Protein AF-A0A101HSW2-F1 (afdb_monomer_lite)

pLDDT: mean 86.58, std 11.2, range [48.12, 98.38]

InterPro domains:
  IPR003767 Malate/L-lactate dehydrogenase-like [PF02615] (11-136)
  IPR003767 Malate/L-lactate dehydrogenase-like [PTHR11091] (9-123)
  IPR036111 Malate/L-sulfolactate/L-lactate dehydrogenase-like superfamily [SSF89733] (10-134)
  IPR043143 Malate/L-sulfolactate/L-lactate dehydrogenase-like, NADPH binding domain [G3DSA:3.30.1370.60] (71-141)
  IPR043144 Malate/L-sulfolactate/L-lactate dehydrogenase-like, alpha-helical domain [G3DSA:1.10.1530.10] (9-70)

Organism: NCBI:txid1184387

Sequence (296 aa):
MGNIYDDVIWVDFDTLETFMKDVFVGVGVPDEDAGICANVLIASDKRGIDSHGVGRLKPIYVDRIRDGVQNPVTDFEIVRESPTTAVVDGHNGMGHVIAYRSMKLAIEKAKAYGMEIWLKKNSGKLLGWLGYTYSRVSRETKDINNNQSYYPYYDRPHQLQIRLAYHLSPRFNFNAALYYMTGGRTTVPSAFYDYNNLIIPIYNEKNNMRLPDYHRLDIAAEFRLSRQGSRFRQILSLSIYNVYNRNNPFLVSFNKIMDDNGNFVVPANFDQKQTIIPTQLSVAGIIPSINYKFSF

Structure (mmCIF, N/CA/C/O backbone):
data_AF-A0A101HSW2-F1
#
_entry.id   AF-A0A101HSW2-F1
#
loop_
_atom_site.group_PDB
_atom_site.id
_atom_site.type_symbol
_atom_site.label_atom_id
_atom_site.label_alt_id
_atom_site.label_comp_id
_atom_site.label_asym_id
_atom_site.label_entity_id
_atom_site.label_seq_id
_atom_site.pdbx_PDB_ins_code
_atom_site.Cartn_x
_atom_site.Cartn_y
_atom_site.Cartn_z
_atom_site.occupancy
_atom_site.B_iso_or_equiv
_atom_site.auth_seq_id
_atom_site.auth_comp_id
_atom_site.auth_asym_id
_atom_site.auth_atom_id
_atom_site.pdbx_PDB_model_num
ATOM 1 N N . MET A 1 1 ? 41.790 -33.509 -38.647 1.00 48.12 1 MET A N 1
ATOM 2 C CA . MET A 1 1 ? 40.503 -32.914 -38.235 1.00 48.12 1 MET A CA 1
ATOM 3 C C . MET A 1 1 ? 40.485 -31.514 -38.812 1.00 48.12 1 MET A C 1
ATOM 5 O O . MET A 1 1 ? 41.402 -30.769 -38.493 1.00 48.12 1 MET A O 1
ATOM 9 N N . GLY A 1 2 ? 39.572 -31.225 -39.745 1.00 54.97 2 GLY A N 1
ATOM 10 C CA . GLY A 1 2 ? 39.429 -29.884 -40.328 1.00 54.97 2 GLY A CA 1
ATOM 11 C C . GLY A 1 2 ? 39.042 -28.869 -39.255 1.00 54.97 2 GLY A C 1
ATOM 12 O O . GLY A 1 2 ? 38.461 -29.252 -38.235 1.00 54.97 2 GLY A O 1
ATOM 13 N N . ASN A 1 3 ? 39.428 -27.612 -39.442 1.00 56.94 3 ASN A N 1
ATOM 14 C CA . ASN A 1 3 ? 39.147 -26.564 -38.478 1.00 56.94 3 ASN A CA 1
ATOM 15 C C . ASN A 1 3 ? 37.638 -26.284 -38.530 1.00 56.94 3 ASN A C 1
ATOM 17 O O . ASN A 1 3 ? 37.089 -26.005 -39.589 1.00 56.94 3 ASN A O 1
ATOM 21 N N . ILE A 1 4 ? 36.941 -26.382 -37.397 1.00 62.12 4 ILE A N 1
ATOM 22 C CA . ILE A 1 4 ? 35.475 -26.200 -37.321 1.00 62.12 4 ILE A CA 1
ATOM 23 C C . ILE A 1 4 ? 35.007 -24.794 -37.747 1.00 62.12 4 ILE A C 1
ATOM 25 O O . ILE A 1 4 ? 33.810 -24.553 -37.852 1.00 62.12 4 ILE A O 1
ATOM 29 N N . TYR A 1 5 ? 35.948 -23.882 -37.993 1.00 62.00 5 TYR A N 1
ATOM 30 C CA . TYR A 1 5 ? 35.716 -22.516 -38.451 1.00 62.00 5 TYR A CA 1
ATOM 31 C C . TYR A 1 5 ? 35.889 -22.323 -39.965 1.00 62.00 5 TYR A C 1
ATOM 33 O O . TYR A 1 5 ? 35.684 -21.210 -40.438 1.00 62.00 5 TYR A O 1
ATOM 41 N N . ASP A 1 6 ? 36.242 -23.368 -40.724 1.00 68.50 6 ASP A N 1
ATOM 42 C CA . ASP A 1 6 ? 36.462 -23.257 -42.176 1.00 68.50 6 ASP A CA 1
ATOM 43 C C . ASP A 1 6 ? 35.158 -22.947 -42.956 1.00 68.50 6 ASP A C 1
ATOM 45 O O . ASP A 1 6 ? 35.230 -22.464 -44.082 1.00 68.50 6 ASP A O 1
ATOM 49 N N . ASP A 1 7 ? 33.984 -23.144 -42.335 1.00 81.75 7 ASP A N 1
ATOM 50 C CA . ASP A 1 7 ? 32.635 -22.947 -42.910 1.00 81.75 7 ASP A CA 1
ATOM 51 C C . ASP A 1 7 ? 31.755 -21.958 -42.097 1.00 81.75 7 ASP A C 1
ATOM 53 O O . ASP A 1 7 ? 30.524 -22.028 -42.110 1.00 81.75 7 ASP A O 1
ATOM 57 N N . VAL A 1 8 ? 32.364 -21.030 -41.346 1.00 83.81 8 VAL A N 1
ATOM 58 C CA . VAL A 1 8 ? 31.630 -20.074 -40.489 1.00 83.81 8 VAL A CA 1
ATOM 59 C C . VAL A 1 8 ? 31.603 -18.675 -41.106 1.00 83.81 8 VAL A C 1
ATOM 61 O O . VAL A 1 8 ? 32.630 -18.132 -41.508 1.00 83.81 8 VAL A O 1
ATOM 64 N N . ILE A 1 9 ? 30.418 -18.059 -41.127 1.00 88.38 9 ILE A N 1
ATOM 65 C CA . ILE A 1 9 ? 30.230 -16.659 -41.522 1.00 88.38 9 ILE A CA 1
ATOM 66 C C . ILE A 1 9 ? 30.074 -15.810 -40.263 1.00 88.38 9 ILE A C 1
ATOM 68 O O . ILE A 1 9 ? 29.192 -16.055 -39.441 1.00 88.38 9 ILE A O 1
ATOM 72 N N . TRP A 1 10 ? 30.911 -14.783 -40.141 1.00 89.75 10 TRP A N 1
ATOM 73 C CA . TRP A 1 10 ? 30.799 -13.789 -39.081 1.00 89.75 10 TRP A CA 1
ATOM 74 C C . TRP A 1 10 ? 29.818 -12.697 -39.491 1.00 89.75 10 TRP A C 1
ATOM 76 O O . TRP A 1 10 ? 29.969 -12.079 -40.545 1.00 89.75 10 TRP A O 1
ATOM 86 N N . VAL A 1 11 ? 28.826 -12.455 -38.640 1.00 93.50 11 VAL A N 1
ATOM 87 C CA . VAL A 1 11 ? 27.835 -11.387 -38.795 1.00 93.50 11 VAL A CA 1
ATOM 88 C C . VAL A 1 11 ? 27.892 -10.529 -37.541 1.00 93.50 11 VAL A C 1
ATOM 90 O O . VAL A 1 11 ? 28.019 -11.060 -36.436 1.00 93.50 11 VAL A O 1
ATOM 93 N N . ASP A 1 12 ? 27.837 -9.208 -37.694 1.00 95.69 12 ASP A N 1
ATOM 94 C CA . ASP A 1 12 ? 27.797 -8.321 -36.540 1.00 95.69 12 ASP A CA 1
ATOM 95 C C . ASP A 1 12 ? 26.456 -8.443 -35.802 1.00 95.69 12 ASP A C 1
ATOM 97 O O . ASP A 1 12 ? 25.403 -8.715 -36.388 1.00 95.69 12 ASP A O 1
ATOM 101 N N . PHE A 1 13 ? 26.498 -8.259 -34.484 1.00 94.88 13 PHE A N 1
ATOM 102 C CA . PHE A 1 13 ? 25.324 -8.483 -33.653 1.00 94.88 13 PHE A CA 1
ATOM 103 C C . PHE A 1 13 ? 24.184 -7.497 -33.927 1.00 94.88 13 PHE A C 1
ATOM 105 O O . PHE A 1 13 ? 23.030 -7.876 -33.749 1.00 94.88 13 PHE A O 1
ATOM 112 N N . ASP A 1 14 ? 24.482 -6.267 -34.347 1.00 95.12 14 ASP A N 1
ATOM 113 C CA . ASP A 1 14 ? 23.464 -5.235 -34.559 1.00 95.12 14 ASP A CA 1
ATOM 114 C C . ASP A 1 14 ? 22.698 -5.489 -35.867 1.00 95.12 14 ASP A C 1
ATOM 116 O O . ASP A 1 14 ? 21.465 -5.413 -35.896 1.00 95.12 14 ASP A O 1
ATOM 120 N N . THR A 1 15 ? 23.398 -5.897 -36.929 1.00 96.62 15 THR A N 1
ATOM 121 C CA . THR A 1 15 ? 22.786 -6.396 -38.168 1.00 96.62 15 THR A CA 1
ATOM 122 C C . THR A 1 15 ? 21.951 -7.636 -37.895 1.00 96.62 15 THR A C 1
ATOM 124 O O . THR A 1 15 ? 20.830 -7.734 -38.389 1.00 96.62 15 THR A O 1
ATOM 127 N N . LEU A 1 16 ? 22.455 -8.576 -37.089 1.00 95.62 16 LEU A N 1
ATOM 128 C CA . LEU A 1 16 ? 21.722 -9.799 -36.769 1.00 95.62 16 LEU A CA 1
ATOM 129 C C . LEU A 1 16 ? 20.466 -9.514 -35.927 1.00 95.62 16 LEU A C 1
ATOM 131 O O . LEU A 1 16 ? 19.411 -10.082 -36.199 1.00 95.62 16 LEU A O 1
ATOM 135 N N . GLU A 1 17 ? 20.542 -8.606 -34.950 1.00 97.12 17 GLU A N 1
ATOM 136 C CA . GLU A 1 17 ? 19.395 -8.143 -34.154 1.00 97.12 17 GLU A CA 1
ATOM 137 C C . GLU A 1 17 ? 18.344 -7.454 -35.037 1.00 97.12 17 GLU A C 1
ATOM 139 O O . GLU A 1 17 ? 17.159 -7.783 -34.951 1.00 97.12 17 GLU A O 1
ATOM 144 N N . THR A 1 18 ? 18.777 -6.571 -35.944 1.00 97.62 18 THR A N 1
ATOM 145 C CA . THR A 1 18 ? 17.894 -5.880 -36.900 1.00 97.62 18 THR A CA 1
ATOM 146 C C . THR A 1 18 ? 17.222 -6.872 -37.847 1.00 97.62 18 THR A C 1
ATOM 148 O O . THR A 1 18 ? 16.002 -6.863 -37.983 1.00 97.62 18 THR A O 1
ATOM 151 N N . PHE A 1 19 ? 17.991 -7.802 -38.418 1.00 97.69 19 PHE A N 1
ATOM 152 C CA . PHE A 1 19 ? 17.466 -8.867 -39.268 1.00 97.69 19 PHE A CA 1
ATOM 153 C C . PHE A 1 19 ? 16.416 -9.710 -38.538 1.00 97.69 19 PHE A C 1
ATOM 155 O O . PHE A 1 19 ? 15.344 -9.974 -39.081 1.00 97.69 19 PHE A O 1
ATOM 162 N N . MET A 1 20 ? 16.687 -10.119 -37.293 1.00 97.69 20 MET A N 1
ATOM 163 C CA . MET A 1 20 ? 15.717 -10.886 -36.512 1.00 97.69 20 MET A CA 1
ATOM 164 C C . MET A 1 20 ? 14.435 -10.092 -36.253 1.00 97.69 20 MET A C 1
ATOM 166 O O . MET A 1 20 ? 13.345 -10.653 -36.387 1.00 97.69 20 MET A O 1
ATOM 170 N N . LYS A 1 21 ? 14.548 -8.799 -35.923 1.00 98.25 21 LYS A N 1
ATOM 171 C CA . LYS A 1 21 ? 13.389 -7.916 -35.744 1.00 98.25 21 LYS A CA 1
ATOM 172 C C . LYS A 1 21 ? 12.562 -7.830 -37.030 1.00 98.25 21 LYS A C 1
ATOM 174 O O . LYS A 1 21 ? 11.355 -8.062 -36.980 1.00 98.25 21 LYS A O 1
ATOM 179 N N . ASP A 1 22 ? 13.201 -7.573 -38.168 1.00 98.31 22 ASP A N 1
ATOM 180 C CA . ASP A 1 22 ? 12.533 -7.451 -39.469 1.00 98.31 22 ASP A CA 1
ATOM 181 C C . ASP A 1 22 ? 11.821 -8.749 -39.868 1.00 98.31 22 ASP A C 1
ATOM 183 O O . ASP A 1 22 ? 10.697 -8.719 -40.371 1.00 98.31 22 ASP A O 1
ATOM 187 N N . VAL A 1 23 ? 12.429 -9.907 -39.588 1.00 98.06 23 VAL A N 1
ATOM 188 C CA . VAL A 1 23 ? 11.790 -11.211 -39.814 1.00 98.06 23 VAL A CA 1
ATOM 189 C C . VAL A 1 23 ? 10.550 -11.380 -38.937 1.00 98.06 23 VAL A C 1
ATOM 191 O O . VAL A 1 23 ? 9.522 -11.831 -39.442 1.00 98.06 23 VAL A O 1
ATOM 194 N N . PHE A 1 24 ? 10.609 -11.006 -37.654 1.00 98.38 24 PHE A N 1
ATOM 195 C CA . PHE A 1 24 ? 9.446 -11.053 -36.760 1.00 98.38 24 PHE A CA 1
ATOM 196 C C . PHE A 1 24 ? 8.307 -10.148 -37.244 1.00 98.38 24 PHE A C 1
ATOM 198 O O . PHE A 1 24 ? 7.158 -10.592 -37.300 1.00 98.38 24 PHE A O 1
ATOM 205 N N . VAL A 1 25 ? 8.622 -8.921 -37.664 1.00 98.25 25 VAL A N 1
ATOM 206 C CA . VAL A 1 25 ? 7.642 -8.006 -38.270 1.00 98.25 25 VAL A CA 1
ATOM 207 C C . VAL A 1 25 ? 7.055 -8.609 -39.547 1.00 98.25 25 VAL A C 1
ATOM 209 O O . VAL A 1 25 ? 5.839 -8.607 -39.735 1.00 98.25 25 VAL A O 1
ATOM 212 N N . GLY A 1 26 ? 7.894 -9.210 -40.393 1.00 97.69 26 GLY A N 1
ATOM 213 C CA . GLY A 1 26 ? 7.477 -9.868 -41.631 1.00 97.69 26 GLY A CA 1
ATOM 214 C C . GLY A 1 26 ? 6.536 -11.062 -41.433 1.00 97.69 26 GLY A C 1
ATOM 215 O O . GLY A 1 26 ? 5.780 -11.394 -42.345 1.00 97.69 26 GLY A O 1
ATOM 216 N N . VAL A 1 27 ? 6.538 -11.693 -40.253 1.00 96.94 27 VAL A N 1
ATOM 217 C CA . VAL A 1 27 ? 5.587 -12.762 -39.887 1.00 96.94 27 VAL A CA 1
ATOM 218 C C . VAL A 1 27 ? 4.416 -12.265 -39.031 1.00 96.94 27 VAL A C 1
ATOM 220 O O . VAL A 1 27 ? 3.651 -13.072 -38.509 1.00 96.94 27 VAL A O 1
ATOM 223 N N . GLY A 1 28 ? 4.241 -10.945 -38.918 1.00 96.56 28 GLY A N 1
ATOM 224 C CA . GLY A 1 28 ? 3.070 -10.315 -38.308 1.00 96.56 28 GLY A CA 1
ATOM 225 C C . GLY A 1 28 ? 3.202 -9.972 -36.824 1.00 96.56 28 GLY A C 1
ATOM 226 O O . GLY A 1 28 ? 2.199 -9.609 -36.209 1.00 96.56 28 GLY A O 1
ATOM 227 N N . VAL A 1 29 ? 4.394 -10.085 -36.226 1.00 97.94 29 VAL A N 1
ATOM 228 C CA . VAL A 1 29 ? 4.625 -9.628 -34.846 1.00 97.94 29 VAL A CA 1
ATOM 229 C C . VAL A 1 29 ? 4.665 -8.089 -34.831 1.00 97.94 29 VAL A C 1
ATOM 231 O O . VAL A 1 29 ? 5.361 -7.505 -35.664 1.00 97.94 29 VAL A O 1
ATOM 234 N N . PRO A 1 30 ? 3.958 -7.402 -33.912 1.00 98.12 30 PRO A N 1
ATOM 235 C CA . PRO A 1 30 ? 4.030 -5.943 -33.792 1.00 98.12 30 PRO A CA 1
ATOM 236 C C . PRO A 1 30 ? 5.466 -5.435 -33.579 1.00 98.12 30 PRO A C 1
ATOM 238 O O . PRO A 1 30 ? 6.251 -6.095 -32.907 1.00 98.12 30 PRO A O 1
ATOM 241 N N . ASP A 1 31 ? 5.802 -4.245 -34.091 1.00 97.56 31 ASP A N 1
ATOM 242 C CA . ASP A 1 31 ? 7.184 -3.720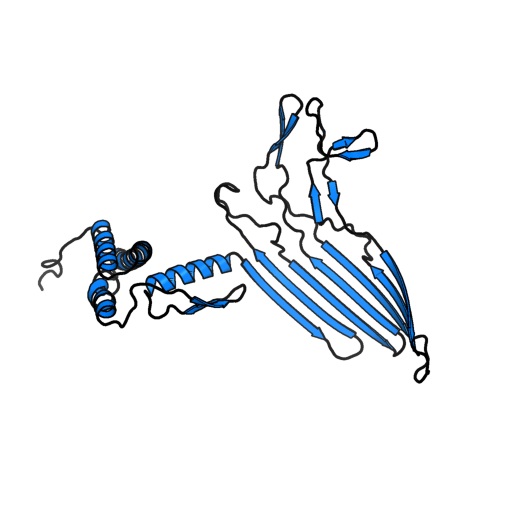 -34.096 1.00 97.56 31 ASP A CA 1
ATOM 243 C C . ASP A 1 31 ? 7.856 -3.700 -32.709 1.00 97.56 31 ASP A C 1
ATOM 245 O O . ASP A 1 31 ? 9.008 -4.117 -32.561 1.00 97.56 31 ASP A O 1
ATOM 249 N N . GLU A 1 32 ? 7.123 -3.269 -31.678 1.00 96.38 32 GLU A N 1
ATOM 250 C CA . GLU A 1 32 ? 7.620 -3.231 -30.297 1.00 96.38 32 GLU A CA 1
ATOM 251 C C . GLU A 1 32 ? 7.918 -4.645 -29.766 1.00 96.38 32 GLU A C 1
ATOM 253 O O . GLU A 1 32 ? 8.994 -4.909 -29.222 1.00 96.38 32 GLU A O 1
ATOM 258 N N . ASP A 1 33 ? 6.995 -5.580 -29.992 1.00 97.62 33 ASP A N 1
ATOM 259 C CA . ASP A 1 33 ? 7.101 -6.977 -29.567 1.00 97.62 33 ASP A CA 1
ATOM 260 C C . ASP A 1 33 ? 8.204 -7.727 -30.334 1.00 97.62 33 ASP A C 1
ATOM 262 O O . ASP A 1 33 ? 8.924 -8.552 -29.760 1.00 97.62 33 ASP A O 1
ATOM 266 N N . ALA A 1 34 ? 8.387 -7.403 -31.616 1.00 97.94 34 ALA A N 1
ATOM 267 C CA . ALA A 1 34 ? 9.474 -7.902 -32.447 1.00 97.94 34 ALA A CA 1
ATOM 268 C C . ALA A 1 34 ? 10.834 -7.445 -31.903 1.00 97.94 34 ALA A C 1
ATOM 270 O O . ALA A 1 34 ? 11.764 -8.251 -31.828 1.00 97.94 34 ALA A O 1
ATOM 271 N N . GLY A 1 35 ? 10.930 -6.189 -31.450 1.00 97.62 35 GLY A N 1
ATOM 272 C CA . GLY A 1 35 ? 12.115 -5.664 -30.772 1.00 97.62 35 GLY A CA 1
ATOM 273 C C . GLY A 1 35 ? 12.459 -6.450 -29.503 1.00 97.62 35 GLY A C 1
ATOM 274 O O . GLY A 1 35 ? 13.609 -6.844 -29.317 1.00 97.62 35 GLY A O 1
ATOM 275 N N . ILE A 1 36 ? 11.461 -6.762 -28.667 1.00 96.69 36 ILE A N 1
ATOM 276 C CA . ILE A 1 36 ? 11.650 -7.591 -27.462 1.00 96.69 36 ILE A CA 1
ATOM 277 C C . ILE A 1 36 ? 12.157 -8.991 -27.839 1.00 96.69 36 ILE A C 1
ATOM 279 O O . ILE A 1 36 ? 13.111 -9.487 -27.238 1.00 96.69 36 ILE A O 1
ATOM 283 N N . CYS A 1 37 ? 11.544 -9.634 -28.836 1.00 96.38 37 CYS A N 1
ATOM 284 C CA . CYS A 1 37 ? 11.932 -10.979 -29.263 1.00 96.38 37 CYS A CA 1
ATOM 285 C C . CYS A 1 37 ? 13.365 -11.021 -29.815 1.00 96.38 37 CYS A C 1
ATOM 287 O O . CYS A 1 37 ? 14.145 -11.888 -29.420 1.00 96.38 37 CYS A O 1
ATOM 289 N N . ALA A 1 38 ? 13.722 -10.077 -30.690 1.00 96.69 38 ALA A N 1
ATOM 290 C CA . ALA A 1 38 ? 15.058 -9.982 -31.271 1.00 96.69 38 ALA A CA 1
ATOM 291 C C . ALA A 1 38 ? 16.128 -9.751 -30.196 1.00 96.69 38 ALA A C 1
ATOM 293 O O . ALA A 1 38 ? 17.150 -10.439 -30.192 1.00 96.69 38 ALA A O 1
ATOM 294 N N . ASN A 1 39 ? 15.852 -8.864 -29.234 1.00 96.00 39 ASN A N 1
ATOM 295 C CA . ASN A 1 39 ? 16.772 -8.563 -28.143 1.00 96.00 39 ASN A CA 1
ATOM 296 C C . ASN A 1 39 ? 17.061 -9.791 -27.258 1.00 96.00 39 ASN A C 1
ATOM 298 O O . ASN A 1 39 ? 18.201 -10.013 -26.849 1.00 96.00 39 ASN A O 1
ATOM 302 N N . VAL A 1 40 ? 16.052 -10.630 -26.993 1.00 92.31 40 VAL A N 1
ATOM 303 C CA . VAL A 1 40 ? 16.241 -11.853 -26.193 1.00 92.31 40 VAL A CA 1
ATOM 304 C C . VAL A 1 40 ? 17.039 -12.917 -26.952 1.00 92.31 40 VAL A C 1
ATOM 306 O O . VAL A 1 40 ? 17.914 -13.559 -26.363 1.00 92.31 40 VAL A O 1
ATOM 309 N N . LEU A 1 41 ? 16.789 -13.097 -28.251 1.00 93.12 41 LEU A N 1
ATOM 310 C CA . LEU A 1 41 ? 17.538 -14.069 -29.052 1.00 93.12 41 LEU A CA 1
ATOM 311 C C . LEU A 1 41 ? 18.998 -13.646 -29.225 1.00 93.12 41 LEU A C 1
ATOM 313 O O . LEU A 1 41 ? 19.893 -14.422 -28.890 1.00 93.12 41 LEU A O 1
ATOM 317 N N . ILE A 1 42 ? 19.255 -12.395 -29.622 1.00 95.12 42 ILE A N 1
ATOM 318 C CA . ILE A 1 42 ? 20.631 -11.914 -29.804 1.00 95.12 42 ILE A CA 1
ATOM 319 C C . ILE A 1 42 ? 21.416 -11.922 -28.491 1.00 95.12 42 ILE A C 1
ATOM 321 O O . ILE A 1 42 ? 22.627 -12.129 -28.480 1.00 95.12 42 ILE A O 1
ATOM 325 N N . ALA A 1 43 ? 20.744 -11.724 -27.354 1.00 90.88 43 ALA A N 1
ATOM 326 C CA . ALA A 1 43 ? 21.364 -11.814 -26.041 1.00 90.88 43 ALA A CA 1
ATOM 327 C C . ALA A 1 43 ? 21.939 -13.214 -25.758 1.00 90.88 43 ALA A C 1
ATOM 329 O O . ALA A 1 43 ? 22.922 -13.313 -25.018 1.00 90.88 43 ALA A O 1
ATOM 330 N N . SER A 1 44 ? 21.358 -14.270 -26.332 1.00 89.06 44 SER A N 1
ATOM 331 C CA . SER A 1 44 ? 21.882 -15.637 -26.238 1.00 89.06 44 SER A CA 1
ATOM 332 C C . SER A 1 44 ? 23.121 -15.818 -27.118 1.00 89.06 44 SER A C 1
ATOM 334 O O . SER A 1 44 ? 24.133 -16.317 -26.628 1.00 89.06 44 SER A O 1
ATOM 336 N N . ASP A 1 45 ? 23.094 -15.316 -28.358 1.00 91.31 45 ASP A N 1
ATOM 337 C CA . ASP A 1 45 ? 24.249 -15.351 -29.272 1.00 91.31 45 ASP A CA 1
ATOM 338 C C . ASP A 1 45 ? 25.436 -14.546 -28.712 1.00 91.31 45 ASP A C 1
ATOM 340 O O . ASP A 1 45 ? 26.561 -15.038 -28.653 1.00 91.31 45 ASP A O 1
ATOM 344 N N . LYS A 1 46 ? 25.181 -13.345 -28.167 1.00 91.06 46 LYS A N 1
ATOM 345 C CA . LYS A 1 46 ? 26.183 -12.500 -27.480 1.00 91.06 46 LYS A CA 1
ATOM 346 C C . LYS A 1 46 ? 26.858 -13.211 -26.295 1.00 91.06 46 LYS A C 1
ATOM 348 O O . LYS A 1 46 ? 27.931 -12.800 -25.863 1.00 91.06 46 LYS A O 1
ATOM 353 N N . ARG A 1 47 ? 26.229 -14.255 -25.743 1.00 88.75 47 ARG A N 1
ATOM 354 C CA . ARG A 1 47 ? 26.741 -15.071 -24.628 1.00 88.75 47 ARG A CA 1
ATOM 355 C C . ARG A 1 47 ? 27.340 -16.409 -25.080 1.00 88.75 47 ARG A C 1
ATOM 357 O O . ARG A 1 47 ? 27.745 -17.185 -24.218 1.00 88.75 47 ARG A O 1
ATOM 364 N N . GLY A 1 48 ? 27.391 -16.684 -26.386 1.00 88.31 48 GLY A N 1
ATOM 365 C CA . GLY A 1 48 ? 27.868 -17.956 -26.939 1.00 88.31 48 GLY A CA 1
ATOM 366 C C . GLY A 1 48 ? 26.915 -19.130 -26.694 1.00 88.31 48 GLY A C 1
ATOM 367 O O . GLY A 1 48 ? 27.359 -20.266 -26.540 1.00 88.31 48 GLY A O 1
ATOM 368 N N . ILE A 1 49 ? 25.607 -18.865 -26.576 1.00 86.31 49 ILE A N 1
ATOM 369 C CA . ILE A 1 49 ? 24.569 -19.892 -26.403 1.00 86.31 49 ILE A CA 1
ATOM 370 C C . ILE A 1 49 ? 23.835 -20.086 -27.734 1.00 86.31 49 ILE A C 1
ATOM 372 O O . ILE A 1 49 ? 22.667 -19.724 -27.897 1.00 86.31 49 ILE A O 1
ATOM 376 N N . ASP A 1 50 ? 24.519 -20.722 -28.681 1.00 83.38 50 ASP A N 1
ATOM 377 C CA . ASP A 1 50 ? 24.055 -20.877 -30.071 1.00 83.38 50 ASP A CA 1
ATOM 378 C C . ASP A 1 50 ? 22.738 -21.663 -30.176 1.00 83.38 50 ASP A C 1
ATOM 380 O O . ASP A 1 50 ? 21.930 -21.494 -31.089 1.00 83.38 50 ASP A O 1
ATOM 384 N N . SER A 1 51 ? 22.474 -22.519 -29.186 1.00 82.62 51 SER A N 1
ATOM 385 C CA . SER A 1 51 ? 21.255 -23.322 -29.110 1.00 82.62 51 SER A CA 1
ATOM 386 C C . SER A 1 51 ? 19.988 -22.519 -28.792 1.00 82.62 51 SER A C 1
ATOM 388 O O . SER A 1 51 ? 18.913 -23.115 -28.835 1.00 82.62 51 SER A O 1
ATOM 390 N N . HIS A 1 52 ? 20.076 -21.227 -28.454 1.00 87.75 52 HIS A N 1
ATOM 391 C CA . HIS A 1 52 ? 18.933 -20.401 -28.023 1.00 87.75 52 HIS A CA 1
ATOM 392 C C . HIS A 1 52 ? 18.874 -19.002 -28.665 1.00 87.75 52 HIS A C 1
ATOM 394 O O . HIS A 1 52 ? 17.953 -18.249 -28.357 1.00 87.75 52 HIS A O 1
ATOM 400 N N . GLY A 1 53 ? 19.805 -18.662 -29.560 1.00 90.31 53 GLY A N 1
ATOM 401 C CA . GLY A 1 53 ? 19.802 -17.395 -30.295 1.00 90.31 53 GLY A CA 1
ATOM 402 C C . GLY A 1 53 ? 19.184 -17.496 -31.690 1.00 90.31 53 GLY A C 1
ATOM 403 O O . GLY A 1 53 ? 18.125 -18.113 -31.868 1.00 90.31 53 GLY A O 1
ATOM 404 N N . VAL A 1 54 ? 19.834 -16.916 -32.701 1.00 94.19 54 VAL A N 1
ATOM 405 C CA . VAL A 1 54 ? 19.301 -16.828 -34.074 1.00 94.19 54 VAL A CA 1
ATOM 406 C C . VAL A 1 54 ? 18.976 -18.190 -34.692 1.00 94.19 54 VAL A C 1
ATOM 408 O O . VAL A 1 54 ? 18.018 -18.311 -35.457 1.00 94.19 54 VAL A O 1
ATOM 411 N N . GLY A 1 55 ? 19.682 -19.255 -34.293 1.00 91.50 55 GLY A N 1
ATOM 412 C CA . GLY A 1 55 ? 19.403 -20.626 -34.736 1.00 91.50 55 GLY A CA 1
ATOM 413 C C . GLY A 1 55 ? 17.977 -21.105 -34.419 1.00 91.50 55 GLY A C 1
ATOM 414 O O . GLY A 1 55 ? 17.488 -22.053 -35.033 1.00 91.50 55 GLY A O 1
ATOM 415 N N . ARG A 1 56 ? 17.270 -20.442 -33.493 1.00 93.12 56 ARG A N 1
ATOM 416 C CA . ARG A 1 56 ? 15.862 -20.716 -33.169 1.00 93.12 56 ARG A CA 1
ATOM 417 C C . ARG A 1 56 ? 14.866 -19.848 -33.926 1.00 93.12 56 ARG A C 1
ATOM 419 O O . ARG A 1 56 ? 13.701 -20.239 -33.985 1.00 93.12 56 ARG A O 1
ATOM 426 N N . LEU A 1 57 ? 15.298 -18.740 -34.535 1.00 95.12 57 LEU A N 1
ATOM 427 C CA . LEU A 1 57 ? 14.424 -17.779 -35.216 1.00 95.12 57 LEU A CA 1
ATOM 428 C C . LEU A 1 57 ? 13.473 -18.482 -36.189 1.00 95.12 57 LEU A C 1
ATOM 430 O O . LEU A 1 57 ? 12.253 -18.404 -36.043 1.00 95.12 57 LEU A O 1
ATOM 434 N N . LYS A 1 58 ? 14.032 -19.216 -37.156 1.00 94.75 58 LYS A N 1
ATOM 435 C CA . LYS A 1 58 ? 13.228 -19.913 -38.159 1.00 94.75 58 LYS A CA 1
ATOM 436 C C . LYS A 1 58 ? 12.474 -21.127 -37.583 1.00 94.75 58 LYS A C 1
ATOM 438 O O . LYS A 1 58 ? 11.245 -21.112 -37.628 1.00 94.75 58 LYS A O 1
ATOM 443 N N . PRO A 1 59 ? 13.153 -22.163 -37.048 1.00 92.62 59 PRO A N 1
ATOM 444 C CA . PRO A 1 59 ? 12.493 -23.434 -36.741 1.00 92.62 59 PRO A CA 1
ATOM 445 C C . PRO A 1 59 ? 11.529 -23.370 -35.552 1.00 92.62 59 PRO A C 1
ATOM 447 O O . PRO A 1 59 ? 10.619 -24.189 -35.468 1.00 92.62 59 PRO A O 1
ATOM 450 N N . ILE A 1 60 ? 11.728 -22.446 -34.604 1.00 92.88 60 ILE A N 1
ATOM 451 C CA . ILE A 1 60 ? 10.873 -22.353 -33.412 1.00 92.88 60 ILE A CA 1
ATOM 452 C C . ILE A 1 60 ? 9.850 -21.237 -33.527 1.00 92.88 60 ILE A C 1
ATOM 454 O O . ILE A 1 60 ? 8.741 -21.431 -33.048 1.00 92.88 60 ILE A O 1
ATOM 458 N N . TYR A 1 61 ? 10.174 -20.102 -34.144 1.00 95.88 61 TYR A N 1
ATOM 459 C CA . TYR A 1 61 ? 9.238 -18.979 -34.166 1.00 95.88 61 TYR A CA 1
ATOM 460 C C . TYR A 1 61 ? 8.550 -18.814 -35.516 1.00 95.88 61 TYR A C 1
ATOM 462 O O . TYR A 1 61 ? 7.330 -18.921 -35.578 1.00 95.88 61 TYR A O 1
ATOM 470 N N . VAL A 1 62 ? 9.303 -18.614 -36.601 1.00 96.50 62 VAL A N 1
ATOM 471 C CA . VAL A 1 62 ? 8.709 -18.386 -37.933 1.00 96.50 62 VAL A CA 1
ATOM 472 C C . VAL A 1 62 ? 7.836 -19.562 -38.364 1.00 96.50 62 VAL A C 1
ATOM 474 O O . VAL A 1 62 ? 6.702 -19.352 -38.789 1.00 96.50 62 VAL A O 1
ATOM 477 N N . ASP A 1 63 ? 8.346 -20.788 -38.243 1.00 96.94 63 ASP A N 1
ATOM 478 C CA . ASP A 1 63 ? 7.617 -21.978 -38.680 1.00 96.94 63 ASP A CA 1
ATOM 479 C C . ASP A 1 63 ? 6.360 -22.196 -37.810 1.00 96.94 63 ASP A C 1
ATOM 481 O O . ASP A 1 63 ? 5.274 -22.367 -38.348 1.00 96.94 63 ASP A O 1
ATOM 485 N N . ARG A 1 64 ? 6.442 -22.032 -36.480 1.00 96.25 64 ARG A N 1
ATOM 486 C CA . ARG A 1 64 ? 5.272 -22.176 -35.586 1.00 96.25 64 ARG A CA 1
ATOM 487 C C . ARG A 1 64 ? 4.201 -21.105 -35.769 1.00 96.25 64 ARG A C 1
ATOM 489 O O . ARG A 1 64 ? 3.024 -21.403 -35.574 1.00 96.25 64 ARG A O 1
ATOM 496 N N . ILE A 1 65 ? 4.593 -19.879 -36.117 1.00 96.38 65 ILE A N 1
ATOM 497 C CA . ILE A 1 65 ? 3.646 -18.811 -36.460 1.00 96.38 65 ILE A CA 1
ATOM 498 C C . ILE A 1 65 ? 2.921 -19.167 -37.760 1.00 96.38 65 ILE A C 1
ATOM 500 O O . ILE A 1 65 ? 1.700 -19.065 -37.835 1.00 96.38 65 ILE A O 1
ATOM 504 N N . ARG A 1 66 ? 3.657 -19.645 -38.771 1.00 94.88 66 ARG A N 1
ATOM 505 C CA . ARG A 1 66 ? 3.075 -20.087 -40.049 1.00 94.88 66 ARG A CA 1
ATOM 506 C C . ARG A 1 66 ? 2.163 -21.302 -39.891 1.00 94.88 66 ARG A C 1
ATOM 508 O O . ARG A 1 66 ? 1.138 -21.368 -40.561 1.00 94.88 66 ARG A O 1
ATOM 515 N N . ASP A 1 67 ? 2.507 -22.207 -38.981 1.00 95.69 67 ASP A N 1
ATOM 516 C CA . ASP A 1 67 ? 1.724 -23.402 -38.660 1.00 95.69 67 ASP A CA 1
ATOM 517 C C . ASP A 1 67 ? 0.523 -23.106 -37.737 1.00 95.69 67 ASP A C 1
ATOM 519 O O . ASP A 1 67 ? -0.247 -24.010 -37.414 1.00 95.69 67 ASP A O 1
ATOM 523 N N . GLY A 1 68 ? 0.349 -21.857 -37.282 1.00 92.38 68 GLY A N 1
ATOM 524 C CA . GLY A 1 68 ? -0.756 -21.444 -36.407 1.00 92.38 68 GLY A CA 1
ATOM 525 C C . GLY A 1 68 ? -0.661 -21.959 -34.966 1.00 92.38 68 GLY A C 1
ATOM 526 O O . GLY A 1 68 ? -1.626 -21.865 -34.212 1.00 92.38 68 GLY A O 1
ATOM 527 N N . VAL A 1 69 ? 0.491 -22.503 -34.565 1.00 93.94 69 VAL A N 1
ATOM 528 C CA . VAL A 1 69 ? 0.746 -22.984 -33.196 1.00 93.94 69 VAL A CA 1
ATOM 529 C C . VAL A 1 69 ? 1.009 -21.818 -32.241 1.00 93.94 69 VAL A C 1
ATOM 531 O O . VAL A 1 69 ? 0.707 -21.908 -31.053 1.00 93.94 69 VAL A O 1
ATOM 534 N N . GLN A 1 70 ? 1.589 -20.731 -32.752 1.00 93.75 70 GLN A N 1
ATOM 535 C CA . GLN A 1 70 ? 1.961 -19.551 -31.979 1.00 93.75 70 GLN A CA 1
ATOM 536 C C . GLN A 1 70 ? 1.367 -18.291 -32.609 1.00 93.75 70 GLN A C 1
ATOM 538 O O . GLN A 1 70 ? 1.503 -18.065 -33.810 1.00 93.75 70 GLN A O 1
ATOM 543 N N . ASN A 1 71 ? 0.738 -17.453 -31.789 1.00 95.50 71 ASN A N 1
ATOM 544 C CA . ASN A 1 71 ? 0.120 -16.213 -32.232 1.00 95.50 71 ASN A CA 1
ATOM 545 C C . ASN A 1 71 ? 1.174 -15.096 -32.324 1.00 95.50 71 ASN A C 1
ATOM 547 O O . ASN A 1 71 ? 1.885 -14.846 -31.346 1.00 95.50 71 ASN A O 1
ATOM 551 N N . PRO A 1 72 ? 1.283 -14.398 -33.470 1.00 94.19 72 PRO A N 1
ATOM 552 C CA . PRO A 1 72 ? 2.271 -13.334 -33.634 1.00 94.19 72 PRO A CA 1
ATOM 553 C C . PRO A 1 72 ? 1.907 -12.074 -32.834 1.00 94.19 72 PRO A C 1
ATOM 555 O O . PRO A 1 72 ? 2.790 -11.363 -32.357 1.00 94.19 72 PRO A O 1
ATOM 558 N N . VAL A 1 73 ? 0.611 -11.816 -32.638 1.00 96.38 73 VAL A N 1
ATOM 559 C CA . VAL A 1 73 ? 0.112 -10.754 -31.759 1.00 96.38 73 VAL A CA 1
ATOM 560 C C . VAL A 1 73 ? -0.117 -11.344 -30.371 1.00 96.38 73 VAL A C 1
ATOM 562 O O . VAL A 1 73 ? -0.900 -12.278 -30.211 1.00 96.38 73 VAL A O 1
ATOM 565 N N . THR A 1 74 ? 0.581 -10.807 -29.369 1.00 93.56 74 THR A N 1
ATOM 566 C CA . THR A 1 74 ? 0.501 -11.300 -27.988 1.00 93.56 74 THR A CA 1
ATOM 567 C C . THR A 1 74 ? -0.640 -10.620 -27.241 1.00 93.56 74 THR A C 1
ATOM 569 O O . THR A 1 74 ? -0.539 -9.434 -26.913 1.00 93.56 74 THR A O 1
ATOM 572 N N . ASP A 1 75 ? -1.684 -11.382 -26.922 1.00 94.44 75 ASP A N 1
ATOM 573 C CA . ASP A 1 75 ? -2.716 -10.963 -25.974 1.00 94.44 75 ASP A CA 1
ATOM 574 C C . ASP A 1 75 ? -2.242 -11.246 -24.541 1.00 94.44 75 ASP A C 1
ATOM 576 O O . ASP A 1 75 ? -1.896 -12.375 -24.198 1.00 94.44 75 ASP A O 1
ATOM 580 N N . PHE A 1 76 ? -2.135 -10.197 -23.727 1.00 95.62 76 PHE A N 1
ATOM 581 C CA . PHE A 1 76 ? -1.584 -10.264 -22.374 1.00 95.62 76 PHE A CA 1
ATOM 582 C C . PHE A 1 76 ? -2.703 -10.002 -21.369 1.00 95.62 76 PHE A C 1
ATOM 584 O O . PHE A 1 76 ? -3.055 -8.848 -21.114 1.00 95.62 76 PHE A O 1
ATOM 591 N N . GLU A 1 77 ? -3.237 -11.068 -20.778 1.00 96.94 77 GLU A N 1
ATOM 592 C CA . GLU A 1 77 ? -4.359 -10.999 -19.846 1.00 96.94 77 GLU A CA 1
ATOM 593 C C . GLU A 1 77 ? -3.910 -11.309 -18.414 1.00 96.94 77 GLU A C 1
ATOM 595 O O . GLU A 1 77 ? -3.274 -12.327 -18.140 1.00 96.94 77 GLU A O 1
ATOM 600 N N . ILE A 1 78 ? -4.292 -10.459 -17.459 1.00 96.06 78 ILE A N 1
ATOM 601 C CA . ILE A 1 78 ? -4.129 -10.748 -16.031 1.00 96.06 78 ILE A CA 1
ATOM 602 C C . ILE A 1 78 ? -5.393 -11.458 -15.536 1.00 96.06 78 ILE A C 1
ATOM 604 O O . ILE A 1 78 ? -6.399 -10.821 -15.234 1.00 96.06 78 ILE A O 1
ATOM 608 N N . VAL A 1 79 ? -5.319 -12.781 -15.401 1.00 96.44 79 VAL A N 1
ATOM 609 C CA . VAL A 1 79 ? -6.437 -13.640 -14.965 1.00 96.44 79 VAL A CA 1
ATOM 610 C C . VAL A 1 79 ? -6.763 -13.435 -13.484 1.00 96.44 79 VAL A C 1
ATOM 612 O O . VAL A 1 79 ? -7.915 -13.515 -13.052 1.00 96.44 79 VAL A O 1
ATOM 615 N N . ARG A 1 80 ? -5.735 -13.201 -12.662 1.00 84.81 80 ARG A N 1
ATOM 616 C CA . ARG A 1 80 ? -5.891 -12.963 -11.224 1.00 84.81 80 ARG A CA 1
ATOM 617 C C . ARG A 1 80 ? -4.759 -12.112 -10.691 1.00 84.81 80 ARG A C 1
ATOM 619 O O . ARG A 1 80 ? -3.596 -12.370 -10.981 1.00 84.81 80 ARG A O 1
ATOM 626 N N . GLU A 1 81 ? -5.092 -11.174 -9.814 1.00 86.44 81 GLU A N 1
ATOM 627 C CA . GLU A 1 81 ? -4.120 -10.255 -9.234 1.00 86.44 81 GLU A CA 1
ATOM 628 C C . GLU A 1 81 ? -4.266 -10.136 -7.711 1.00 86.44 81 GLU A C 1
ATOM 630 O O . GLU A 1 81 ? -5.367 -10.155 -7.160 1.00 86.44 81 GLU A O 1
ATOM 635 N N . SER A 1 82 ? -3.131 -10.016 -7.022 1.00 75.06 82 SER A N 1
ATOM 636 C CA . SER A 1 82 ? -3.025 -9.579 -5.630 1.00 75.06 82 SER A CA 1
ATOM 637 C C . SER A 1 82 ? -1.952 -8.481 -5.511 1.00 75.06 82 SER A C 1
ATOM 639 O O . SER A 1 82 ? -1.251 -8.198 -6.491 1.00 75.06 82 SER A O 1
ATOM 641 N N . PRO A 1 83 ? -1.766 -7.857 -4.330 1.00 70.38 83 PRO A N 1
ATOM 642 C CA . PRO A 1 83 ? -0.722 -6.849 -4.145 1.00 70.38 83 PRO A CA 1
ATOM 643 C C . PRO A 1 83 ? 0.684 -7.338 -4.523 1.00 70.38 83 PRO A C 1
ATOM 645 O O . PRO A 1 83 ? 1.466 -6.567 -5.067 1.00 70.38 83 PRO A O 1
ATOM 648 N N . THR A 1 84 ? 0.991 -8.618 -4.291 1.00 73.19 84 THR A N 1
ATOM 649 C CA . THR A 1 84 ? 2.338 -9.182 -4.484 1.00 73.19 84 THR A CA 1
ATOM 650 C C . THR A 1 84 ? 2.407 -10.305 -5.519 1.00 73.19 84 THR A C 1
ATOM 652 O O . THR A 1 84 ? 3.498 -10.778 -5.823 1.00 73.19 84 THR A O 1
ATOM 655 N N . THR A 1 85 ? 1.278 -10.737 -6.090 1.00 80.12 85 THR A N 1
ATOM 656 C CA . THR A 1 85 ? 1.228 -11.825 -7.084 1.00 80.12 85 THR A CA 1
ATOM 657 C C . THR A 1 85 ? 0.326 -11.475 -8.269 1.00 80.12 85 THR A C 1
ATOM 659 O O . THR A 1 85 ? -0.603 -10.679 -8.139 1.00 80.12 85 THR A O 1
ATOM 662 N N . ALA A 1 86 ? 0.585 -12.078 -9.430 1.00 87.06 86 ALA A N 1
ATOM 663 C CA . ALA A 1 86 ? -0.304 -12.060 -10.591 1.00 87.06 86 ALA A CA 1
ATOM 664 C C . ALA A 1 86 ? -0.247 -13.411 -11.315 1.00 87.06 86 ALA A C 1
ATOM 666 O O . ALA A 1 86 ? 0.798 -14.060 -11.334 1.00 87.06 86 ALA A O 1
ATOM 667 N N . VAL A 1 87 ? -1.372 -13.818 -11.897 1.00 93.25 87 VAL A N 1
ATOM 668 C CA . VAL A 1 87 ? -1.485 -14.933 -12.842 1.00 93.25 87 VAL A CA 1
ATOM 669 C C . VAL A 1 87 ? -1.779 -14.322 -14.205 1.00 93.25 87 VAL A C 1
ATOM 671 O O . VAL A 1 87 ? -2.742 -13.565 -14.327 1.00 93.25 87 VAL A O 1
ATOM 674 N N . VAL A 1 88 ? -0.941 -14.630 -15.192 1.00 94.31 88 VAL A N 1
ATOM 675 C CA . VAL A 1 88 ? -1.025 -14.086 -16.552 1.00 94.31 88 VAL A CA 1
ATOM 676 C C . VAL A 1 88 ? -1.311 -15.221 -17.526 1.00 94.31 88 VAL A C 1
ATOM 678 O O . VAL A 1 88 ? -0.621 -16.241 -17.479 1.00 94.31 88 VAL A O 1
ATOM 681 N N . ASP A 1 89 ? -2.295 -15.024 -18.399 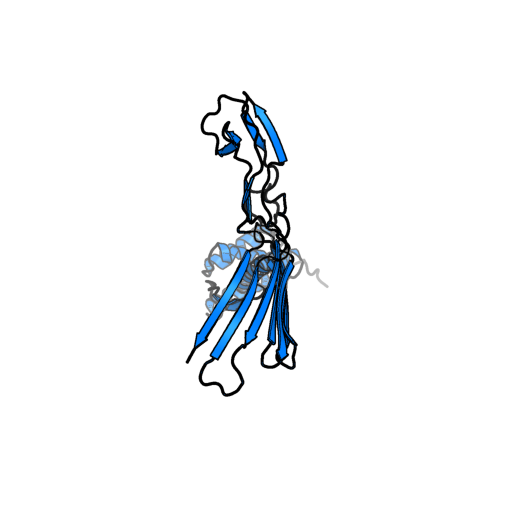1.00 96.12 89 ASP A N 1
ATOM 682 C CA . ASP A 1 89 ? -2.488 -15.826 -19.606 1.00 96.12 89 ASP A CA 1
ATOM 683 C C . ASP A 1 89 ? -1.953 -15.044 -20.810 1.00 96.12 89 ASP A C 1
ATOM 685 O O . ASP A 1 89 ? -2.153 -13.835 -20.935 1.00 96.12 89 ASP A O 1
ATOM 689 N N . GLY A 1 90 ? -1.194 -15.735 -21.653 1.00 91.81 90 GLY A N 1
ATOM 690 C CA . GLY A 1 90 ? -0.573 -15.169 -22.843 1.00 91.81 90 GLY A CA 1
ATOM 691 C C . GLY A 1 90 ? -1.234 -15.603 -24.146 1.00 91.81 90 GLY A C 1
ATOM 692 O O . GLY A 1 90 ? -0.720 -15.246 -25.203 1.00 91.81 90 GLY A O 1
ATOM 693 N N . HIS A 1 91 ? -2.290 -16.428 -24.090 1.00 94.50 91 HIS A N 1
ATOM 694 C CA . HIS A 1 91 ? -3.107 -16.831 -25.244 1.00 94.50 91 HIS A CA 1
ATOM 695 C C . HIS A 1 91 ? -2.288 -17.318 -26.453 1.00 94.50 91 HIS A C 1
ATOM 697 O O . HIS A 1 91 ? -2.515 -16.919 -27.597 1.00 94.50 91 HIS A O 1
ATOM 703 N N . ASN A 1 92 ? -1.291 -18.177 -26.198 1.00 93.50 92 ASN A N 1
ATOM 704 C CA . ASN A 1 92 ? -0.327 -18.693 -27.188 1.00 93.50 92 ASN A CA 1
ATOM 705 C C . ASN A 1 92 ? 0.498 -17.619 -27.927 1.00 93.50 92 ASN A C 1
ATOM 707 O O . ASN A 1 92 ? 1.028 -17.884 -29.005 1.00 93.50 92 ASN A O 1
ATOM 711 N N . GLY A 1 93 ? 0.613 -16.415 -27.370 1.00 92.88 93 GLY A N 1
ATOM 712 C CA . GLY A 1 93 ? 1.431 -15.330 -27.900 1.00 92.88 93 GLY A CA 1
ATOM 713 C C . GLY A 1 93 ? 2.939 -15.562 -27.768 1.00 92.88 93 GLY A C 1
ATOM 714 O O . GLY A 1 93 ? 3.429 -16.640 -27.417 1.00 92.88 93 GLY A O 1
ATOM 715 N N . MET A 1 94 ? 3.715 -14.514 -28.032 1.00 95.56 94 MET A N 1
ATOM 716 C CA . MET A 1 94 ? 5.172 -14.580 -28.011 1.00 95.56 94 MET A CA 1
ATOM 717 C C . MET A 1 94 ? 5.702 -14.728 -26.579 1.00 95.56 94 MET A C 1
ATOM 719 O O . MET A 1 94 ? 5.623 -13.803 -25.771 1.00 95.56 94 MET A O 1
ATOM 723 N N . GLY A 1 95 ? 6.333 -15.868 -26.277 1.00 91.75 95 GLY A N 1
ATOM 724 C CA . GLY A 1 95 ? 6.878 -16.163 -24.943 1.00 91.75 95 GLY A CA 1
ATOM 725 C C . GLY A 1 95 ? 7.829 -15.088 -24.397 1.00 91.75 95 GLY A C 1
ATOM 726 O O . GLY A 1 95 ? 7.761 -14.756 -23.216 1.00 91.75 95 GLY A O 1
ATOM 727 N N . HIS A 1 96 ? 8.659 -14.481 -25.254 1.00 94.81 96 HIS A N 1
ATOM 728 C CA . HIS A 1 96 ? 9.537 -13.367 -24.871 1.00 94.81 96 HIS A CA 1
ATOM 729 C C . HIS A 1 96 ? 8.753 -12.151 -24.365 1.00 94.81 96 HIS A C 1
ATOM 731 O O . HIS A 1 96 ? 9.108 -11.563 -23.347 1.00 94.81 96 HIS A O 1
ATOM 737 N N . VAL A 1 97 ? 7.672 -11.796 -25.062 1.00 95.75 97 VAL A N 1
ATOM 738 C CA . VAL A 1 97 ? 6.823 -10.642 -24.746 1.00 95.75 97 VAL A CA 1
ATOM 739 C C . VAL A 1 97 ? 6.060 -10.891 -23.451 1.00 95.75 97 VAL A C 1
ATOM 741 O O . VAL A 1 97 ? 6.063 -10.040 -22.561 1.00 95.75 97 VAL A O 1
ATOM 744 N N . ILE A 1 98 ? 5.472 -12.084 -23.312 1.00 96.19 98 ILE A N 1
ATOM 745 C CA . ILE A 1 98 ? 4.770 -12.510 -22.096 1.00 96.19 98 ILE A CA 1
ATOM 746 C C . ILE A 1 98 ? 5.726 -12.440 -20.900 1.00 96.19 98 ILE A C 1
ATOM 748 O O . ILE A 1 98 ? 5.388 -11.848 -19.874 1.00 96.19 98 ILE A O 1
ATOM 752 N N . ALA A 1 99 ? 6.941 -12.981 -21.033 1.00 90.88 99 ALA A N 1
ATOM 753 C CA . ALA A 1 99 ? 7.943 -12.964 -19.972 1.00 90.88 99 ALA A CA 1
ATOM 754 C C . ALA A 1 99 ? 8.421 -11.544 -19.634 1.00 90.88 99 ALA A C 1
ATOM 756 O O . ALA A 1 99 ? 8.502 -11.195 -18.456 1.00 90.88 99 ALA A O 1
ATOM 757 N N . TYR A 1 100 ? 8.689 -10.708 -20.640 1.00 94.56 100 TYR A N 1
ATOM 758 C CA . TYR A 1 100 ? 9.112 -9.321 -20.448 1.00 94.56 100 TYR A CA 1
ATOM 759 C C . TYR A 1 100 ? 8.059 -8.511 -19.681 1.00 94.56 100 TYR A C 1
ATOM 761 O O . TYR A 1 100 ? 8.361 -7.904 -18.650 1.00 94.56 100 TYR A O 1
ATOM 769 N N . ARG A 1 101 ? 6.800 -8.550 -20.135 1.00 95.31 101 ARG A N 1
ATOM 770 C CA . ARG A 1 101 ? 5.686 -7.838 -19.491 1.00 95.31 101 ARG A CA 1
ATOM 771 C C . ARG A 1 101 ? 5.395 -8.394 -18.092 1.00 95.31 101 ARG A C 1
ATOM 773 O O . ARG A 1 101 ? 5.195 -7.614 -17.163 1.00 95.31 101 ARG A O 1
ATOM 780 N N . SER A 1 102 ? 5.470 -9.715 -17.903 1.00 93.50 102 SER A N 1
ATOM 781 C CA . SER A 1 102 ? 5.308 -10.356 -16.587 1.00 93.50 102 SER A CA 1
ATOM 782 C C . SER A 1 102 ? 6.409 -9.955 -15.607 1.00 93.50 102 SER A C 1
ATOM 784 O O . SER A 1 102 ? 6.127 -9.666 -14.447 1.00 93.50 102 SER A O 1
ATOM 786 N N . MET A 1 103 ? 7.664 -9.891 -16.060 1.00 89.25 103 MET A N 1
ATOM 787 C CA . MET A 1 103 ? 8.782 -9.438 -15.233 1.00 89.25 103 MET A CA 1
ATOM 788 C C . MET A 1 103 ? 8.637 -7.959 -14.866 1.00 89.25 103 MET A C 1
ATOM 790 O O . MET A 1 103 ? 8.851 -7.590 -13.715 1.00 89.25 103 MET A O 1
ATOM 794 N N . LYS A 1 104 ? 8.209 -7.112 -15.808 1.00 91.06 104 LYS A N 1
ATOM 795 C CA . LYS A 1 104 ? 7.913 -5.701 -15.532 1.00 91.06 104 LYS A CA 1
ATOM 796 C C . LYS A 1 104 ? 6.823 -5.558 -14.465 1.00 91.06 104 LYS A C 1
ATOM 798 O O . LYS A 1 104 ? 7.036 -4.850 -13.484 1.00 91.06 104 LYS A O 1
ATOM 803 N N . LEU A 1 105 ? 5.724 -6.305 -14.595 1.00 88.69 105 LEU A N 1
ATOM 804 C CA . LEU A 1 105 ? 4.656 -6.366 -13.594 1.00 88.69 105 LEU A CA 1
ATOM 805 C C . LEU A 1 105 ? 5.177 -6.858 -12.233 1.00 88.69 105 LEU A C 1
ATOM 807 O O . LEU A 1 105 ? 4.830 -6.299 -11.194 1.00 88.69 105 LEU A O 1
ATOM 811 N N . ALA A 1 106 ? 6.044 -7.873 -12.216 1.00 81.94 106 ALA A N 1
ATOM 812 C CA . ALA A 1 106 ? 6.651 -8.385 -10.990 1.00 81.94 106 ALA A CA 1
ATOM 813 C C . ALA A 1 106 ? 7.571 -7.354 -10.318 1.00 81.94 106 ALA A C 1
ATOM 815 O O . ALA A 1 106 ? 7.518 -7.202 -9.101 1.00 81.94 106 ALA A O 1
ATOM 816 N N . ILE A 1 107 ? 8.374 -6.613 -11.087 1.00 79.94 107 ILE A N 1
ATOM 817 C CA . ILE A 1 107 ? 9.225 -5.526 -10.580 1.00 79.94 107 ILE A CA 1
ATOM 818 C C . ILE A 1 107 ? 8.365 -4.387 -10.019 1.00 79.94 107 ILE A C 1
ATOM 820 O O . ILE A 1 107 ? 8.659 -3.866 -8.943 1.00 79.94 107 ILE A O 1
ATOM 824 N N . GLU A 1 108 ? 7.290 -4.011 -10.713 1.00 79.19 108 GLU A N 1
ATOM 825 C CA . GLU A 1 108 ? 6.333 -3.008 -10.235 1.00 79.19 108 GLU A CA 1
ATOM 826 C C . GLU A 1 108 ? 5.688 -3.435 -8.914 1.00 79.19 108 GLU A C 1
ATOM 828 O O . GLU A 1 108 ? 5.642 -2.647 -7.968 1.00 79.19 108 GLU A O 1
ATOM 833 N N . LYS A 1 109 ? 5.283 -4.704 -8.805 1.00 77.44 109 LYS A N 1
ATOM 834 C CA . LYS A 1 109 ? 4.788 -5.284 -7.552 1.00 77.44 109 LYS A CA 1
ATOM 835 C C . LYS A 1 109 ? 5.870 -5.347 -6.480 1.00 77.44 109 LYS A C 1
ATOM 837 O O . LYS A 1 109 ? 5.595 -5.042 -5.330 1.00 77.44 109 LYS A O 1
ATOM 842 N N . ALA A 1 110 ? 7.117 -5.651 -6.830 1.00 66.75 110 ALA A N 1
ATOM 843 C CA . ALA A 1 110 ? 8.230 -5.684 -5.883 1.00 66.75 110 ALA A CA 1
ATOM 844 C C . ALA A 1 110 ? 8.567 -4.299 -5.300 1.00 66.75 110 ALA A C 1
ATOM 846 O O . ALA A 1 110 ? 9.056 -4.222 -4.173 1.00 66.75 110 ALA A O 1
ATOM 847 N N . LYS A 1 111 ? 8.254 -3.194 -5.998 1.00 69.75 111 LYS A N 1
ATOM 848 C CA . LYS A 1 111 ? 8.332 -1.831 -5.429 1.00 69.75 111 LYS A CA 1
ATOM 849 C C . LYS A 1 111 ? 7.321 -1.602 -4.286 1.00 69.75 111 LYS A C 1
ATOM 851 O O . LYS A 1 111 ? 7.459 -0.622 -3.553 1.00 69.75 111 LYS A O 1
ATOM 856 N N . ALA A 1 112 ? 6.351 -2.500 -4.089 1.00 73.00 112 ALA A N 1
ATOM 857 C CA . ALA A 1 112 ? 5.390 -2.499 -2.988 1.00 73.00 112 ALA A CA 1
ATOM 858 C C . ALA A 1 112 ? 5.360 -3.868 -2.277 1.00 73.00 112 ALA A C 1
ATOM 860 O O . ALA A 1 112 ? 4.662 -4.791 -2.685 1.00 73.00 112 ALA A O 1
ATOM 861 N N . TYR A 1 113 ? 6.094 -4.008 -1.175 1.00 80.38 113 TYR A N 1
ATOM 862 C CA . TYR A 1 113 ? 6.199 -5.273 -0.441 1.00 80.38 113 TYR A CA 1
ATOM 863 C C . TYR A 1 113 ? 5.794 -5.123 1.023 1.00 80.38 113 TYR A C 1
ATOM 865 O O . TYR A 1 113 ? 5.815 -4.034 1.595 1.00 80.38 113 TYR A O 1
ATOM 873 N N . GLY A 1 114 ? 5.425 -6.230 1.659 1.00 85.00 114 GLY A N 1
ATOM 874 C CA . GLY A 1 114 ? 4.971 -6.210 3.039 1.00 85.00 114 GLY A CA 1
ATOM 875 C C . GLY A 1 114 ? 4.650 -7.586 3.598 1.00 85.00 114 GLY A C 1
ATOM 876 O O . GLY A 1 114 ? 4.766 -8.599 2.915 1.00 85.00 114 GLY A O 1
ATOM 877 N N . MET A 1 115 ? 4.242 -7.599 4.859 1.00 83.94 115 MET A N 1
ATOM 878 C CA . MET A 1 115 ? 3.767 -8.769 5.581 1.00 83.94 115 MET A CA 1
ATOM 879 C C . MET A 1 115 ? 2.599 -8.346 6.462 1.00 83.94 115 MET A C 1
ATOM 881 O O . MET A 1 115 ? 2.667 -7.312 7.123 1.00 83.94 115 MET A O 1
ATOM 885 N N . GLU A 1 116 ? 1.557 -9.165 6.516 1.00 85.31 116 GLU A N 1
ATOM 886 C CA . GLU A 1 116 ? 0.435 -8.961 7.424 1.00 85.31 116 GLU A CA 1
ATOM 887 C C . GLU A 1 116 ? 0.266 -10.175 8.331 1.00 85.31 116 GLU A C 1
ATOM 889 O O . GLU A 1 116 ? 0.320 -11.321 7.886 1.00 85.31 116 GLU A O 1
ATOM 894 N N . ILE A 1 117 ? 0.075 -9.909 9.618 1.00 86.75 117 ILE A N 1
ATOM 895 C CA . ILE A 1 117 ? -0.219 -10.909 10.635 1.00 86.75 117 ILE A CA 1
ATOM 896 C C . ILE A 1 117 ? -1.539 -10.526 11.281 1.00 86.75 117 ILE A C 1
ATOM 898 O O . ILE A 1 117 ? -1.705 -9.401 11.757 1.00 86.75 117 ILE A O 1
ATOM 902 N N . TRP A 1 118 ? -2.457 -11.486 11.353 1.00 87.19 118 TRP A N 1
ATOM 903 C CA . TRP A 1 118 ? -3.727 -11.310 12.035 1.00 87.19 118 TRP A CA 1
ATOM 904 C C . TRP A 1 118 ? -3.983 -12.449 13.015 1.00 87.19 118 TRP A C 1
ATOM 906 O O . TRP A 1 118 ? -3.944 -13.625 12.657 1.00 87.19 118 TRP A O 1
ATOM 916 N N . LEU A 1 119 ? -4.247 -12.095 14.269 1.00 88.62 119 LEU A N 1
ATOM 917 C CA . LEU A 1 119 ? -4.509 -13.024 15.360 1.00 88.62 119 LEU A CA 1
ATOM 918 C C . LEU A 1 119 ? -5.876 -12.717 15.953 1.00 88.62 119 LEU A C 1
ATOM 920 O O . LEU A 1 119 ? -6.180 -11.566 16.256 1.00 88.62 119 LEU A O 1
ATOM 924 N N . LYS A 1 120 ? -6.690 -13.749 16.177 1.00 92.06 120 LYS A N 1
ATOM 925 C CA . LYS A 1 120 ? -8.025 -13.609 16.764 1.00 92.06 120 LYS A CA 1
ATOM 926 C C . LYS A 1 120 ? -8.235 -14.591 17.896 1.00 92.06 120 LYS A C 1
ATOM 928 O O . LYS A 1 120 ? -7.956 -15.779 17.762 1.00 92.06 120 LYS A O 1
ATOM 933 N N . LYS A 1 121 ? -8.819 -14.100 18.984 1.00 94.06 121 LYS A N 1
ATOM 934 C CA . LYS A 1 121 ? -9.258 -14.895 20.126 1.00 94.06 121 LYS A CA 1
ATOM 935 C C . LYS A 1 121 ? -10.763 -14.738 20.315 1.00 94.06 121 LYS A C 1
ATOM 937 O O . LYS A 1 121 ? -11.243 -13.661 20.657 1.00 94.06 121 LYS A O 1
ATOM 942 N N . ASN A 1 122 ? -11.492 -15.837 20.124 1.00 92.31 122 ASN A N 1
ATOM 943 C CA . ASN A 1 122 ? -12.958 -15.884 20.219 1.00 92.31 122 ASN A CA 1
ATOM 944 C C . ASN A 1 122 ? -13.476 -16.662 21.439 1.00 92.31 122 ASN A C 1
ATOM 946 O O . ASN A 1 122 ? -14.668 -16.940 21.513 1.00 92.31 122 ASN A O 1
ATOM 950 N N . SER A 1 123 ? -12.612 -17.041 22.384 1.00 90.81 123 SER A N 1
ATOM 951 C CA . SER A 1 123 ? -12.999 -17.865 23.533 1.00 90.81 123 SER A CA 1
ATOM 952 C C . SER A 1 123 ? -12.516 -17.302 24.871 1.00 90.81 123 SER A C 1
ATOM 954 O O . SER A 1 123 ? -11.466 -16.657 24.969 1.00 90.81 123 SER A O 1
ATOM 956 N N . GLY A 1 124 ? -13.280 -17.585 25.929 1.00 92.81 124 GLY A N 1
ATOM 957 C CA . GLY A 1 124 ? -13.007 -17.140 27.296 1.00 92.81 124 GLY A CA 1
ATOM 958 C C . GLY A 1 124 ? -13.476 -15.711 27.586 1.00 92.81 124 GLY A C 1
ATOM 959 O O . GLY A 1 124 ? -14.234 -15.119 26.825 1.00 92.81 124 GLY A O 1
ATOM 960 N N . LYS A 1 125 ? -13.024 -15.155 28.717 1.00 94.19 125 LYS A N 1
ATOM 961 C CA . LYS A 1 125 ? -13.431 -13.810 29.166 1.00 94.19 125 LYS A CA 1
ATOM 962 C C . LYS A 1 125 ? -12.808 -12.680 28.345 1.00 94.19 125 LYS A C 1
ATOM 964 O O . LYS A 1 125 ? -13.443 -11.651 28.168 1.00 94.19 125 LYS A O 1
ATOM 969 N N . LEU A 1 126 ? -11.578 -12.865 27.861 1.00 95.38 126 LEU A N 1
ATOM 970 C CA . LEU A 1 126 ? -10.884 -11.911 26.993 1.00 95.38 126 LEU A CA 1
ATOM 971 C C . LEU A 1 126 ? -11.019 -12.343 25.534 1.00 95.38 126 LEU A C 1
ATOM 973 O O . LEU A 1 126 ? -10.449 -13.363 25.142 1.00 95.38 126 LEU A O 1
ATOM 977 N N . LEU A 1 127 ? -11.738 -11.551 24.755 1.00 95.06 127 LEU A N 1
ATOM 978 C CA . LEU A 1 127 ? -11.954 -11.710 23.324 1.00 95.06 127 LEU A CA 1
ATOM 979 C C . LEU A 1 127 ? -11.262 -10.577 22.573 1.00 95.06 127 LEU A C 1
ATOM 981 O O . LEU A 1 127 ? -11.003 -9.516 23.142 1.00 95.06 127 LEU A O 1
ATOM 985 N N . GLY A 1 128 ? -10.984 -10.777 21.291 1.00 94.31 128 GLY A N 1
ATOM 986 C CA . GLY A 1 128 ? -10.417 -9.710 20.482 1.00 94.31 128 GLY A CA 1
ATOM 987 C C . GLY A 1 128 ? -9.620 -10.179 19.286 1.00 94.31 128 GLY A C 1
ATOM 988 O O . GLY A 1 128 ? -9.561 -11.369 18.971 1.00 94.31 128 GLY A O 1
ATOM 989 N N . TRP A 1 129 ? -8.994 -9.215 18.630 1.00 94.62 129 TRP A N 1
ATOM 990 C CA . TRP A 1 129 ? -8.062 -9.459 17.546 1.00 94.62 129 TRP A CA 1
ATOM 991 C C . TRP A 1 129 ? -6.934 -8.433 17.542 1.00 94.62 129 TRP A C 1
ATOM 993 O O . TRP A 1 129 ? -7.067 -7.323 18.062 1.00 94.62 129 TRP A O 1
ATOM 1003 N N . LEU A 1 130 ? -5.825 -8.836 16.939 1.00 95.31 130 LEU A N 1
ATOM 1004 C CA . LEU A 1 130 ? -4.653 -8.026 16.671 1.00 95.31 130 LEU A CA 1
ATOM 1005 C C . LEU A 1 130 ? -4.322 -8.181 15.192 1.00 95.31 130 LEU A C 1
ATOM 1007 O O . LEU A 1 130 ? -4.197 -9.301 14.708 1.00 95.31 130 LEU A O 1
ATOM 1011 N N . GLY A 1 131 ? -4.195 -7.064 14.493 1.00 91.38 131 GLY A N 1
ATOM 1012 C CA . GLY A 1 131 ? -3.698 -6.997 13.128 1.00 91.38 131 GLY A CA 1
ATOM 1013 C C . GLY A 1 131 ? -2.431 -6.160 13.101 1.00 91.38 131 GLY A C 1
ATOM 1014 O O . GLY A 1 131 ? -2.415 -5.056 13.647 1.00 91.38 131 GLY A O 1
ATOM 1015 N N . TYR A 1 132 ? -1.382 -6.681 12.482 1.00 94.75 132 TYR A N 1
ATOM 1016 C CA . TYR A 1 132 ? -0.145 -5.957 12.246 1.00 94.75 132 TYR A CA 1
ATOM 1017 C C . TYR A 1 132 ? 0.250 -6.085 10.783 1.00 94.75 132 TYR A C 1
ATOM 1019 O O . TYR A 1 132 ? 0.450 -7.192 10.288 1.00 94.75 132 TYR A O 1
ATOM 1027 N N . THR A 1 133 ? 0.409 -4.947 10.123 1.00 92.81 133 THR A N 1
ATOM 1028 C CA . THR A 1 133 ? 0.881 -4.859 8.748 1.00 92.81 133 THR A CA 1
ATOM 1029 C C . THR A 1 133 ? 2.223 -4.147 8.741 1.00 92.81 133 THR A C 1
ATOM 1031 O O . THR A 1 133 ? 2.344 -3.008 9.200 1.00 92.81 133 THR A O 1
ATOM 1034 N N . TYR A 1 134 ? 3.228 -4.814 8.187 1.00 93.38 134 TYR A N 1
ATOM 1035 C CA . TYR A 1 134 ? 4.434 -4.178 7.699 1.00 93.38 134 TYR A CA 1
ATOM 1036 C C . TYR A 1 134 ? 4.284 -3.926 6.200 1.00 93.38 134 TYR A C 1
ATOM 1038 O O . TYR A 1 134 ? 4.019 -4.871 5.465 1.00 93.38 134 TYR A O 1
ATOM 1046 N N . SER A 1 135 ? 4.438 -2.691 5.725 1.00 89.44 135 SER A N 1
ATOM 1047 C CA . SER A 1 135 ? 4.335 -2.392 4.288 1.00 89.44 135 SER A CA 1
ATOM 1048 C C . SER A 1 135 ? 5.303 -1.303 3.854 1.00 89.44 135 SER A C 1
ATOM 1050 O O . SER A 1 135 ? 5.422 -0.264 4.496 1.00 89.44 135 SER A O 1
ATOM 1052 N N . ARG A 1 136 ? 5.999 -1.528 2.747 1.00 90.38 136 ARG A N 1
ATOM 1053 C CA . ARG A 1 136 ? 6.963 -0.604 2.162 1.00 90.38 136 ARG A CA 1
ATOM 1054 C C . ARG A 1 136 ? 6.594 -0.377 0.718 1.00 90.38 136 ARG A C 1
ATOM 1056 O O . ARG A 1 136 ? 6.403 -1.332 -0.027 1.00 90.38 136 ARG A O 1
ATOM 1063 N N . VAL A 1 137 ? 6.511 0.892 0.338 1.00 87.19 137 VAL A N 1
ATOM 1064 C CA . VAL A 1 137 ? 6.226 1.275 -1.042 1.00 87.19 137 VAL A CA 1
ATOM 1065 C C . VAL A 1 137 ? 7.232 2.315 -1.479 1.00 87.19 137 VAL A C 1
ATOM 1067 O O . VAL A 1 137 ? 7.391 3.334 -0.813 1.00 87.19 137 VAL A O 1
ATOM 1070 N N . SER A 1 138 ? 7.893 2.081 -2.601 1.00 87.81 138 SER A N 1
ATOM 1071 C CA . SER A 1 138 ? 8.732 3.070 -3.261 1.00 87.81 138 SER A CA 1
ATOM 1072 C C . SER A 1 138 ? 8.140 3.428 -4.621 1.00 87.81 138 SER A C 1
ATOM 1074 O O . SER A 1 138 ? 7.466 2.629 -5.270 1.00 87.81 138 SER A O 1
ATOM 1076 N N . ARG A 1 139 ? 8.332 4.677 -5.040 1.00 82.44 139 ARG A N 1
ATOM 1077 C CA . ARG A 1 139 ? 7.839 5.186 -6.316 1.00 82.44 139 ARG A CA 1
ATOM 1078 C C . ARG A 1 139 ? 8.927 5.983 -7.003 1.00 82.44 139 ARG A C 1
ATOM 1080 O O . ARG A 1 139 ? 9.617 6.785 -6.389 1.00 82.44 139 ARG A O 1
ATOM 1087 N N . GLU A 1 140 ? 8.994 5.813 -8.308 1.00 83.75 140 GLU A N 1
ATOM 1088 C CA . GLU A 1 140 ? 9.785 6.639 -9.206 1.00 83.75 140 GLU A CA 1
ATOM 1089 C C . GLU A 1 140 ? 8.822 7.462 -10.063 1.00 83.75 140 GLU A C 1
ATOM 1091 O O . GLU A 1 140 ? 7.698 7.041 -10.355 1.00 83.75 140 GLU A O 1
ATOM 1096 N N . THR A 1 141 ? 9.172 8.698 -10.386 1.00 78.19 141 THR A N 1
ATOM 1097 C CA . THR A 1 141 ? 8.351 9.553 -11.248 1.00 78.19 141 THR A CA 1
ATOM 1098 C C . THR A 1 141 ? 9.297 10.391 -12.081 1.00 78.19 141 THR A C 1
ATOM 1100 O O . THR A 1 141 ? 10.190 11.017 -11.516 1.00 78.19 141 THR A O 1
ATOM 1103 N N . LYS A 1 142 ? 9.102 10.376 -13.401 1.00 78.50 142 LYS A N 1
ATOM 1104 C CA . LYS A 1 142 ? 9.927 11.138 -14.336 1.00 78.50 142 LYS A CA 1
ATOM 1105 C C . LYS A 1 142 ? 9.949 12.618 -13.935 1.00 78.50 142 LYS A C 1
ATOM 1107 O O . LYS A 1 142 ? 8.914 13.152 -13.537 1.00 78.50 142 LYS A O 1
ATOM 1112 N N . ASP A 1 143 ? 11.127 13.229 -14.002 1.00 83.19 143 ASP A N 1
ATOM 1113 C CA . ASP A 1 143 ? 11.398 14.645 -13.710 1.00 83.19 143 ASP A CA 1
ATOM 1114 C C . ASP A 1 143 ? 11.159 15.062 -12.245 1.00 83.19 143 ASP A C 1
ATOM 1116 O O . ASP A 1 143 ? 11.264 16.232 -11.886 1.00 83.19 143 ASP A O 1
ATOM 1120 N N . ILE A 1 144 ? 10.884 14.101 -11.359 1.00 80.69 144 ILE A N 1
ATOM 1121 C CA . ILE A 1 144 ? 10.723 14.322 -9.923 1.00 80.69 144 ILE A CA 1
ATOM 1122 C C . ILE A 1 144 ? 11.908 13.701 -9.190 1.00 80.69 144 ILE A C 1
ATOM 1124 O O . ILE A 1 144 ? 12.297 12.569 -9.472 1.00 80.69 144 ILE A O 1
ATOM 1128 N N . ASN A 1 145 ? 12.446 14.426 -8.205 1.00 84.31 145 ASN A N 1
ATOM 1129 C CA . ASN A 1 145 ? 13.520 13.942 -7.333 1.00 84.31 145 ASN A CA 1
ATOM 1130 C C . ASN A 1 145 ? 14.771 13.482 -8.117 1.00 84.31 145 ASN A C 1
ATOM 1132 O O . ASN A 1 145 ? 15.373 12.469 -7.776 1.00 84.31 145 ASN A O 1
ATOM 1136 N N . ASN A 1 146 ? 15.121 14.172 -9.212 1.00 85.75 146 ASN A N 1
ATOM 1137 C CA . ASN A 1 146 ? 16.206 13.792 -10.133 1.00 85.75 146 ASN A CA 1
ATOM 1138 C C . ASN A 1 146 ? 16.090 12.350 -10.671 1.00 85.75 146 ASN A C 1
ATOM 1140 O O . ASN A 1 146 ? 17.094 11.655 -10.811 1.00 85.75 146 ASN A O 1
ATOM 1144 N N . ASN A 1 147 ? 14.863 11.885 -10.939 1.00 84.00 147 ASN A N 1
ATOM 1145 C CA . ASN A 1 147 ? 14.544 10.505 -11.337 1.00 84.00 147 ASN A CA 1
ATOM 1146 C C . ASN A 1 147 ? 14.946 9.440 -10.298 1.00 84.00 147 ASN A C 1
ATOM 1148 O O . ASN A 1 147 ? 14.976 8.250 -10.602 1.00 84.00 147 ASN A O 1
ATOM 1152 N N . GLN A 1 148 ? 15.227 9.839 -9.055 1.00 86.12 148 GLN A N 1
ATOM 1153 C CA . GLN A 1 148 ? 15.483 8.903 -7.969 1.00 86.12 148 GLN A CA 1
ATOM 1154 C C . GLN A 1 148 ? 14.175 8.444 -7.328 1.00 86.12 148 GLN A C 1
ATOM 1156 O O . GLN A 1 148 ? 13.231 9.214 -7.126 1.00 86.12 148 GLN A O 1
ATOM 1161 N N . S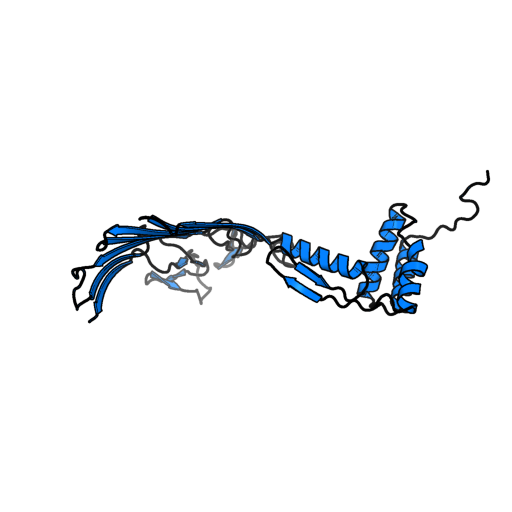ER A 1 149 ? 14.138 7.167 -6.954 1.00 85.50 149 SER A N 1
ATOM 1162 C CA . SER A 1 149 ? 13.011 6.592 -6.228 1.00 85.50 149 SER A CA 1
ATOM 1163 C C . SER A 1 149 ? 12.825 7.276 -4.870 1.00 85.50 149 SER A C 1
ATOM 1165 O O . SER A 1 149 ? 13.773 7.450 -4.109 1.00 85.50 149 SER A O 1
ATOM 1167 N N . TYR A 1 150 ? 11.581 7.591 -4.524 1.00 87.94 150 TYR A N 1
ATOM 1168 C CA . TYR A 1 150 ? 11.188 8.191 -3.253 1.00 87.94 150 TYR A CA 1
ATOM 1169 C C . TYR A 1 150 ? 10.022 7.422 -2.626 1.00 87.94 150 TYR A C 1
ATOM 1171 O O . TYR A 1 150 ? 9.327 6.635 -3.268 1.00 87.94 150 TYR A O 1
ATOM 1179 N N . TYR A 1 151 ? 9.788 7.649 -1.339 1.00 90.50 151 TYR A N 1
ATOM 1180 C CA . TYR A 1 151 ? 8.687 7.027 -0.609 1.00 90.50 151 TYR A CA 1
ATOM 1181 C C . TYR A 1 151 ? 7.447 7.943 -0.671 1.00 90.50 151 TYR A C 1
ATOM 1183 O O . TYR A 1 151 ? 7.518 9.095 -0.231 1.00 90.50 151 TYR A O 1
ATOM 1191 N N . PRO A 1 152 ? 6.310 7.497 -1.232 1.00 87.56 152 PRO A N 1
ATOM 1192 C CA . PRO A 1 152 ? 5.089 8.298 -1.343 1.00 87.56 152 PRO A CA 1
ATOM 1193 C C . PRO A 1 152 ? 4.416 8.553 0.023 1.00 87.56 152 PRO A C 1
ATOM 1195 O O . PRO A 1 152 ? 4.761 7.932 1.024 1.00 87.56 152 PRO A O 1
ATOM 1198 N N . TYR A 1 153 ? 3.412 9.442 0.075 1.00 84.38 153 TYR A N 1
ATOM 1199 C CA . TYR A 1 153 ? 2.688 9.779 1.322 1.00 84.38 153 TYR A CA 1
ATOM 1200 C C . TYR A 1 153 ? 2.057 8.553 2.006 1.00 84.38 153 TYR A C 1
ATOM 1202 O O . TYR A 1 153 ? 1.992 8.476 3.234 1.00 84.38 153 T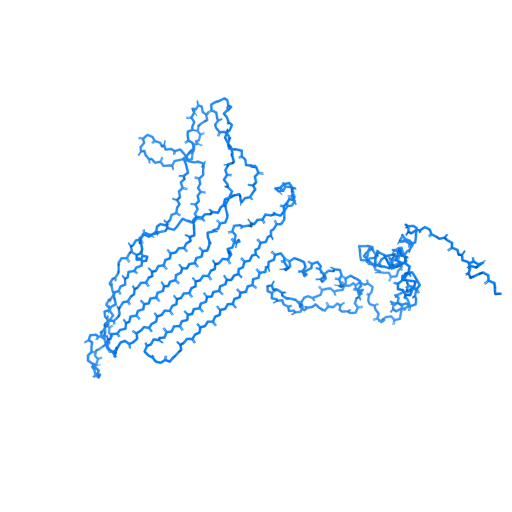YR A O 1
ATOM 1210 N N . TYR A 1 154 ? 1.620 7.579 1.205 1.00 83.94 154 TYR A N 1
ATOM 1211 C CA . TYR A 1 154 ? 1.021 6.325 1.660 1.00 83.94 154 TYR A CA 1
ATOM 1212 C C . TYR A 1 154 ? 2.044 5.235 2.043 1.00 83.94 154 TYR A C 1
ATOM 1214 O O . TYR A 1 154 ? 1.624 4.163 2.468 1.00 83.94 154 TYR A O 1
ATOM 1222 N N . ASP A 1 155 ? 3.361 5.488 1.969 1.00 89.94 155 ASP A N 1
ATOM 1223 C CA . ASP A 1 155 ? 4.380 4.606 2.569 1.00 89.94 155 ASP A CA 1
ATOM 1224 C C . ASP A 1 155 ? 4.277 4.656 4.100 1.00 89.94 155 ASP A C 1
ATOM 1226 O O . ASP A 1 155 ? 4.811 5.561 4.757 1.00 89.94 155 ASP A O 1
ATOM 1230 N N . ARG A 1 156 ? 3.587 3.663 4.670 1.00 90.31 156 ARG A N 1
ATOM 1231 C CA . ARG A 1 156 ? 3.407 3.487 6.116 1.00 90.31 156 ARG A CA 1
ATOM 1232 C C . ARG A 1 156 ? 3.991 2.138 6.547 1.00 90.31 156 ARG A C 1
ATOM 1234 O O . ARG A 1 156 ? 3.267 1.142 6.539 1.00 90.31 156 ARG A O 1
ATOM 1241 N N . PRO A 1 157 ? 5.284 2.125 6.937 1.00 92.88 157 PRO A N 1
ATOM 1242 C CA . PRO A 1 157 ? 6.018 0.932 7.346 1.00 92.88 157 PRO A CA 1
ATOM 1243 C C . PRO A 1 157 ? 5.289 0.052 8.340 1.00 92.88 157 PRO A C 1
ATOM 1245 O O . PRO A 1 157 ? 5.238 -1.145 8.117 1.00 92.88 157 PRO A O 1
ATOM 1248 N N . HIS A 1 158 ? 4.711 0.623 9.394 1.00 95.56 158 HIS A N 1
ATOM 1249 C CA . HIS A 1 158 ? 4.064 -0.146 10.448 1.00 95.56 158 HIS A CA 1
ATOM 1250 C C . HIS A 1 158 ? 2.631 0.324 10.647 1.00 95.56 158 HIS A C 1
ATOM 1252 O O . HIS A 1 158 ? 2.374 1.521 10.790 1.00 95.56 158 HIS A O 1
ATOM 1258 N N . GLN A 1 159 ? 1.702 -0.624 10.699 1.00 95.75 159 GLN A N 1
ATOM 1259 C CA . GLN A 1 159 ? 0.326 -0.398 11.120 1.00 95.75 159 GLN A CA 1
ATOM 1260 C C . GLN A 1 159 ? -0.064 -1.497 12.100 1.00 95.75 159 GLN A C 1
ATOM 1262 O O . GLN A 1 159 ? 0.043 -2.676 11.784 1.00 95.75 159 GLN A O 1
ATOM 1267 N N . LEU A 1 160 ? -0.497 -1.115 13.297 1.00 96.12 160 LEU A N 1
ATOM 1268 C CA . LEU A 1 160 ? -0.940 -2.022 14.348 1.00 96.12 160 LEU A CA 1
ATOM 1269 C C . LEU A 1 160 ? -2.342 -1.616 14.786 1.00 96.12 160 LEU A C 1
ATOM 1271 O O . LEU A 1 160 ? -2.590 -0.471 15.164 1.00 96.12 160 LEU A O 1
ATOM 1275 N N . GLN A 1 161 ? -3.255 -2.575 14.766 1.00 96.94 161 GLN A N 1
ATOM 1276 C CA . GLN A 1 161 ? -4.601 -2.416 15.288 1.00 96.94 161 GLN A CA 1
ATOM 1277 C C . GLN A 1 161 ? -4.887 -3.540 16.269 1.00 96.94 161 GLN A C 1
ATOM 1279 O O . GLN A 1 161 ? -4.727 -4.715 15.948 1.00 96.94 161 GLN A O 1
ATOM 1284 N N . ILE A 1 162 ? -5.328 -3.179 17.467 1.00 97.25 162 ILE A N 1
ATOM 1285 C CA . ILE A 1 162 ? -5.728 -4.138 18.492 1.00 97.25 162 ILE A CA 1
ATOM 1286 C C . ILE A 1 162 ? -7.132 -3.776 18.938 1.00 97.25 162 ILE A C 1
ATOM 1288 O O . ILE A 1 162 ? -7.404 -2.625 19.275 1.00 97.25 162 ILE A O 1
ATOM 1292 N N . ARG A 1 163 ? -8.023 -4.762 18.986 1.00 97.31 163 ARG A N 1
ATOM 1293 C CA . ARG A 1 163 ? -9.326 -4.631 19.638 1.00 97.31 163 ARG A CA 1
ATOM 1294 C C . ARG A 1 163 ? -9.497 -5.731 20.660 1.00 97.31 163 ARG A C 1
ATOM 1296 O O . ARG A 1 163 ? -9.418 -6.904 20.313 1.00 97.31 163 ARG A O 1
ATOM 1303 N N . LEU A 1 164 ? -9.774 -5.341 21.896 1.00 97.25 164 LEU A N 1
ATOM 1304 C CA . LEU A 1 164 ? -10.003 -6.238 23.019 1.00 97.25 164 LEU A CA 1
ATOM 1305 C C . LEU A 1 164 ? -11.379 -5.976 23.621 1.00 97.25 164 LEU A C 1
ATOM 1307 O O . LEU A 1 164 ? -11.783 -4.828 23.790 1.00 97.25 164 LEU A O 1
ATOM 1311 N N . ALA A 1 165 ? -12.062 -7.053 23.984 1.00 96.56 165 ALA A N 1
ATOM 1312 C CA . ALA A 1 165 ? -13.288 -7.047 24.761 1.00 96.56 165 ALA A CA 1
ATOM 1313 C C . ALA A 1 165 ? -13.115 -8.002 25.946 1.00 96.56 165 ALA A C 1
ATOM 1315 O O . ALA A 1 165 ? -12.793 -9.177 25.770 1.00 96.56 165 ALA A O 1
ATOM 1316 N N . TYR A 1 166 ? -13.308 -7.504 27.160 1.00 96.94 166 TYR A N 1
ATOM 1317 C CA . TYR A 1 166 ? -13.201 -8.277 28.386 1.00 96.94 166 TYR A CA 1
ATOM 1318 C C . TYR A 1 166 ? -14.557 -8.373 29.084 1.00 96.94 166 TYR A C 1
ATOM 1320 O O . TYR A 1 166 ? -15.083 -7.397 29.624 1.00 96.94 166 TYR A O 1
ATOM 1328 N N . HIS A 1 167 ? -15.117 -9.578 29.081 1.00 95.06 167 HIS A N 1
ATOM 1329 C CA . HIS A 1 167 ? -16.352 -9.933 29.768 1.00 95.06 167 HIS A CA 1
ATOM 1330 C C . HIS A 1 167 ? -16.049 -10.299 31.223 1.00 95.06 167 HIS A C 1
ATOM 1332 O O . HIS A 1 167 ? -15.826 -11.466 31.557 1.00 95.06 167 HIS A O 1
ATOM 1338 N N . LEU A 1 168 ? -16.037 -9.298 32.107 1.00 92.88 168 LEU A N 1
ATOM 1339 C CA . LEU A 1 168 ? -15.799 -9.515 33.536 1.00 92.88 168 LEU A CA 1
ATOM 1340 C C . LEU A 1 168 ? -16.958 -10.302 34.174 1.00 92.88 168 LEU A C 1
ATOM 1342 O O . LEU A 1 168 ? -16.731 -11.221 34.961 1.00 92.88 168 LEU A O 1
ATOM 1346 N N . SER A 1 169 ? -18.199 -9.960 33.815 1.00 90.44 169 SER A N 1
ATOM 1347 C CA . SER A 1 169 ? -19.418 -10.658 34.247 1.00 90.44 169 SER A CA 1
ATOM 1348 C C . SER A 1 169 ? -20.567 -10.407 33.256 1.00 90.44 169 SER A C 1
ATOM 1350 O O . SER A 1 169 ? -20.451 -9.514 32.418 1.00 90.44 169 SER A O 1
ATOM 1352 N N . PRO A 1 170 ? -21.735 -11.071 33.387 1.00 86.62 170 PRO A N 1
ATOM 1353 C CA . PRO A 1 170 ? -22.905 -10.770 32.557 1.00 86.62 170 PRO A CA 1
ATOM 1354 C C . PRO A 1 170 ? -23.414 -9.320 32.651 1.00 86.62 170 PRO A C 1
ATOM 1356 O O . PRO A 1 170 ? -24.291 -8.940 31.872 1.00 86.62 170 PRO A O 1
ATOM 1359 N N . ARG A 1 171 ? -22.923 -8.520 33.610 1.00 89.88 171 ARG A N 1
ATOM 1360 C CA . ARG A 1 171 ? -23.292 -7.108 33.774 1.00 89.88 171 ARG A CA 1
ATOM 1361 C C . ARG A 1 171 ? -22.209 -6.106 33.398 1.00 89.88 171 ARG A C 1
ATOM 1363 O O . ARG A 1 171 ? -22.548 -4.949 33.186 1.00 89.88 171 ARG A O 1
ATOM 1370 N N . PHE A 1 172 ? -20.953 -6.533 33.324 1.00 93.44 172 PHE A N 1
ATOM 1371 C CA . PHE A 1 172 ? -19.808 -5.639 33.171 1.00 93.44 172 PHE A CA 1
ATOM 1372 C C . PHE A 1 172 ? -18.945 -6.108 32.004 1.00 93.44 172 PHE A C 1
ATOM 1374 O O . PHE A 1 172 ? -18.331 -7.177 32.079 1.00 93.44 172 PHE A O 1
ATOM 1381 N N . ASN A 1 173 ? -18.891 -5.288 30.956 1.00 94.81 173 ASN A N 1
ATOM 1382 C CA . ASN A 1 173 ? -18.032 -5.501 29.798 1.00 94.81 173 ASN A CA 1
ATOM 1383 C C . ASN A 1 173 ? -17.086 -4.316 29.640 1.00 94.81 173 ASN A C 1
ATOM 1385 O O . ASN A 1 173 ? -17.506 -3.169 29.759 1.00 94.81 173 ASN A O 1
ATOM 1389 N N . PHE A 1 174 ? -15.832 -4.591 29.313 1.00 97.44 174 PHE A N 1
ATOM 1390 C CA . PHE A 1 174 ? -14.838 -3.571 29.001 1.00 97.44 174 PHE A CA 1
ATOM 1391 C C . PHE A 1 174 ? -14.357 -3.762 27.574 1.00 97.44 174 PHE A C 1
ATOM 1393 O O . PHE A 1 174 ? -14.170 -4.891 27.135 1.00 97.44 174 PHE A O 1
ATOM 1400 N N . ASN A 1 175 ? -14.134 -2.672 26.856 1.00 97.12 175 ASN A N 1
ATOM 1401 C CA . ASN A 1 175 ? -13.600 -2.679 25.507 1.00 97.12 175 ASN A CA 1
ATOM 1402 C C . ASN A 1 175 ? -12.400 -1.738 25.441 1.00 97.12 175 ASN A C 1
ATOM 1404 O O . ASN A 1 175 ? -12.414 -0.659 26.032 1.00 97.12 175 ASN A O 1
ATOM 1408 N N . ALA A 1 176 ? -11.381 -2.140 24.697 1.00 97.44 176 ALA A N 1
ATOM 1409 C CA . ALA A 1 176 ? -10.232 -1.309 24.384 1.00 97.44 176 ALA A CA 1
ATOM 1410 C C . ALA A 1 176 ? -9.902 -1.441 22.897 1.00 97.44 176 ALA A C 1
ATOM 1412 O O . ALA A 1 176 ? -9.934 -2.541 22.341 1.00 97.44 176 ALA A O 1
ATOM 1413 N N . ALA A 1 177 ? -9.579 -0.324 22.256 1.00 97.38 177 ALA A N 1
ATOM 1414 C CA . ALA A 1 177 ? -9.117 -0.294 20.879 1.00 97.38 177 ALA A CA 1
ATOM 1415 C C . ALA A 1 177 ? -7.843 0.546 20.782 1.00 97.38 177 ALA A C 1
ATOM 1417 O O . ALA A 1 177 ? -7.853 1.731 21.105 1.00 97.38 177 ALA A O 1
ATOM 1418 N N . LEU A 1 178 ? -6.754 -0.073 20.335 1.00 97.06 178 LEU A N 1
ATOM 1419 C CA . LEU A 1 178 ? -5.478 0.582 20.079 1.00 97.06 178 LEU A CA 1
ATOM 1420 C C . LEU A 1 178 ? -5.259 0.682 18.572 1.00 97.06 178 LEU A C 1
ATOM 1422 O O . LEU A 1 178 ? -5.392 -0.306 17.851 1.00 97.06 178 LEU A O 1
ATOM 1426 N N . TYR A 1 179 ? -4.873 1.867 18.123 1.00 95.19 179 TYR A N 1
ATOM 1427 C CA . TYR A 1 179 ? -4.494 2.153 16.750 1.00 95.19 179 TYR A CA 1
ATOM 1428 C C . TYR A 1 179 ? -3.113 2.786 16.759 1.00 95.19 179 TYR A C 1
ATOM 1430 O O . TYR A 1 179 ? -2.919 3.834 17.373 1.00 95.19 179 TYR A O 1
ATOM 1438 N N . TYR A 1 180 ? -2.176 2.182 16.046 1.00 95.06 180 TYR A N 1
ATOM 1439 C CA . TYR A 1 180 ? -0.876 2.760 15.759 1.00 95.06 180 TYR A CA 1
ATOM 1440 C C . TYR A 1 180 ? -0.601 2.672 14.264 1.00 95.06 180 TYR A C 1
ATOM 1442 O O . TYR A 1 180 ? -0.884 1.663 13.620 1.00 95.06 180 TYR A O 1
ATOM 1450 N N . MET A 1 181 ? -0.043 3.735 13.705 1.00 94.00 181 MET A N 1
ATOM 1451 C CA . MET A 1 181 ? 0.476 3.722 12.347 1.00 94.00 181 MET A CA 1
ATOM 1452 C C . MET A 1 181 ? 1.643 4.691 12.239 1.00 94.00 181 MET A C 1
ATOM 1454 O O . MET A 1 181 ? 1.599 5.803 12.773 1.00 94.00 181 MET A O 1
ATOM 14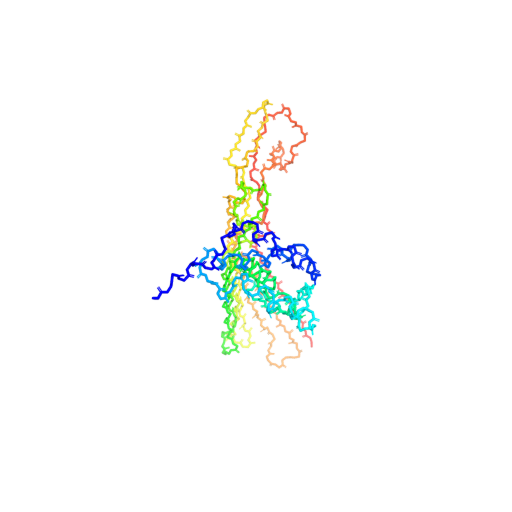58 N N . THR A 1 182 ? 2.665 4.287 11.497 1.00 94.69 182 THR A N 1
ATOM 1459 C CA . THR A 1 182 ? 3.755 5.180 11.125 1.00 94.69 182 THR A CA 1
ATOM 1460 C C . THR A 1 182 ? 3.209 6.379 10.345 1.00 94.69 182 THR A C 1
ATOM 1462 O O . THR A 1 182 ? 2.322 6.229 9.496 1.00 94.69 182 THR A O 1
ATOM 1465 N N . GLY A 1 183 ? 3.728 7.574 10.627 1.00 90.88 183 GLY A N 1
ATOM 1466 C CA . GLY A 1 183 ? 3.273 8.805 9.987 1.00 90.88 183 GLY A CA 1
ATOM 1467 C C . GLY A 1 183 ? 3.509 8.794 8.476 1.00 90.88 183 GLY A C 1
ATOM 1468 O O . GLY A 1 183 ? 4.475 8.203 7.983 1.00 90.88 183 GLY A O 1
ATOM 1469 N N . GLY A 1 184 ? 2.621 9.445 7.721 1.00 89.12 184 GLY A N 1
ATOM 1470 C CA . GLY A 1 184 ? 2.792 9.613 6.276 1.00 89.12 184 GLY A CA 1
ATOM 1471 C C . GLY A 1 184 ? 4.001 10.492 5.953 1.00 89.12 184 GLY A C 1
ATOM 1472 O O . GLY A 1 184 ? 4.393 11.342 6.756 1.00 89.12 184 GLY A O 1
ATOM 1473 N N . ARG A 1 185 ? 4.606 10.303 4.780 1.00 89.44 185 ARG A N 1
ATOM 1474 C CA . ARG A 1 185 ? 5.680 11.193 4.324 1.00 89.44 185 ARG A CA 1
ATOM 1475 C C . ARG A 1 185 ? 5.134 12.433 3.638 1.00 89.44 185 ARG A C 1
ATOM 1477 O O . ARG A 1 185 ? 4.201 12.332 2.853 1.00 89.44 185 ARG A O 1
ATOM 1484 N N . THR A 1 186 ? 5.742 13.581 3.896 1.00 88.38 186 THR A N 1
ATOM 1485 C CA . THR A 1 186 ? 5.374 14.860 3.289 1.00 88.38 186 THR A CA 1
ATOM 1486 C C . THR A 1 186 ? 6.613 15.603 2.808 1.00 88.38 186 THR A C 1
ATOM 1488 O O . THR A 1 186 ? 7.730 15.320 3.242 1.00 88.38 186 THR A O 1
ATOM 1491 N N . THR A 1 187 ? 6.406 16.537 1.888 1.00 87.75 187 THR A N 1
ATOM 1492 C CA . THR A 1 187 ? 7.465 17.393 1.356 1.00 87.75 187 THR A CA 1
ATOM 1493 C C . THR A 1 187 ? 7.488 18.694 2.144 1.00 87.75 187 THR A C 1
ATOM 1495 O O . THR A 1 187 ? 6.470 19.379 2.238 1.00 87.75 187 THR A O 1
ATOM 1498 N N . VAL A 1 188 ? 8.643 19.025 2.709 1.00 85.94 188 VAL A N 1
ATOM 1499 C CA . VAL A 1 188 ? 8.889 20.288 3.412 1.00 85.94 188 VAL A CA 1
ATOM 1500 C C . VAL A 1 188 ? 10.021 21.044 2.723 1.00 85.94 188 VAL A C 1
ATOM 1502 O O . VAL A 1 188 ? 10.892 20.402 2.130 1.00 85.94 188 VAL A O 1
ATOM 1505 N N . PRO A 1 189 ? 10.022 22.387 2.753 1.00 84.19 189 PRO A N 1
ATOM 1506 C CA . PRO A 1 189 ? 11.116 23.152 2.173 1.00 84.19 189 PRO A CA 1
ATOM 1507 C C . PRO A 1 189 ? 12.429 22.831 2.891 1.00 84.19 189 PRO A C 1
ATOM 1509 O O . PRO A 1 189 ? 12.483 22.779 4.119 1.00 84.19 189 PRO A O 1
ATOM 1512 N N . SER A 1 190 ? 13.481 22.595 2.112 1.00 84.94 190 SER A N 1
ATOM 1513 C CA . SER A 1 190 ? 14.834 22.329 2.612 1.00 84.94 190 SER A CA 1
ATOM 1514 C C . SER A 1 190 ? 15.568 23.619 2.973 1.00 84.94 190 SER A C 1
ATOM 1516 O O . SER A 1 190 ? 16.452 23.610 3.824 1.00 84.94 190 SER A O 1
ATOM 1518 N N . ALA A 1 191 ? 15.212 24.721 2.315 1.00 80.62 191 ALA A N 1
ATOM 1519 C CA . ALA A 1 191 ? 15.762 26.042 2.562 1.00 80.62 191 ALA A CA 1
ATOM 1520 C C . ALA A 1 191 ? 14.736 27.115 2.186 1.00 80.62 191 ALA A C 1
ATOM 1522 O O . ALA A 1 191 ? 13.728 26.840 1.533 1.00 80.62 191 ALA A O 1
ATOM 1523 N N . PHE A 1 192 ? 15.028 28.346 2.579 1.00 81.94 192 PHE A N 1
ATOM 1524 C CA . PHE A 1 192 ? 14.280 29.523 2.173 1.00 81.94 192 PHE A CA 1
ATOM 1525 C C . PHE A 1 192 ? 15.250 30.530 1.562 1.00 81.94 192 PHE A C 1
ATOM 1527 O O . PHE A 1 192 ? 16.337 30.739 2.100 1.00 81.94 192 PHE A O 1
ATOM 1534 N N . TYR A 1 193 ? 14.864 31.132 0.441 1.00 78.62 193 TYR A N 1
ATOM 1535 C CA . TYR A 1 193 ? 15.631 32.171 -0.239 1.00 78.62 193 TYR A CA 1
ATOM 1536 C C . TYR A 1 193 ? 14.902 33.505 -0.121 1.00 78.62 193 TYR A C 1
ATOM 1538 O O . TYR A 1 193 ? 13.716 33.578 -0.429 1.00 78.62 193 TYR A O 1
ATOM 1546 N N . ASP A 1 194 ? 15.602 34.535 0.352 1.00 78.81 194 ASP A N 1
ATOM 1547 C CA . ASP A 1 194 ? 15.073 35.898 0.453 1.00 78.81 194 ASP A CA 1
ATOM 1548 C C . ASP A 1 194 ? 15.426 36.661 -0.832 1.00 78.81 194 ASP A C 1
ATOM 1550 O O . ASP A 1 194 ? 16.604 36.851 -1.144 1.00 78.81 194 ASP A O 1
ATOM 1554 N N . TYR A 1 195 ? 14.407 37.060 -1.593 1.00 76.00 195 TYR A N 1
ATOM 1555 C CA . TYR A 1 195 ? 14.558 37.855 -2.810 1.00 76.00 195 TYR A CA 1
ATOM 1556 C C . TYR A 1 195 ? 13.481 38.935 -2.868 1.00 76.00 195 TYR A C 1
ATOM 1558 O O . TYR A 1 195 ? 12.298 38.618 -2.899 1.00 76.00 195 TYR A O 1
ATOM 1566 N N . ASN A 1 196 ? 13.869 40.215 -2.902 1.00 75.38 196 ASN A N 1
ATOM 1567 C CA . ASN A 1 196 ? 12.935 41.352 -2.919 1.00 75.38 196 ASN A CA 1
ATOM 1568 C C . ASN A 1 196 ? 11.864 41.289 -1.803 1.00 75.38 196 ASN A C 1
ATOM 1570 O O . ASN A 1 196 ? 10.689 41.521 -2.066 1.00 75.38 196 ASN A O 1
ATOM 1574 N N . ASN A 1 197 ? 12.263 40.962 -0.564 1.00 70.94 197 ASN A N 1
ATOM 1575 C CA . ASN A 1 197 ? 11.384 40.745 0.602 1.00 70.94 197 ASN A CA 1
ATOM 1576 C C . ASN A 1 197 ? 10.433 39.535 0.500 1.00 70.94 197 ASN A C 1
ATOM 1578 O O . ASN A 1 197 ? 9.594 39.345 1.385 1.00 70.94 197 ASN A O 1
ATOM 1582 N N . LEU A 1 198 ? 10.582 38.686 -0.520 1.00 66.44 198 LEU A N 1
ATOM 1583 C CA . LEU A 1 198 ? 9.846 37.434 -0.657 1.00 66.44 198 LEU A CA 1
ATOM 1584 C C . LEU A 1 198 ? 10.673 36.266 -0.139 1.00 66.44 198 LEU A C 1
ATOM 1586 O O . LEU A 1 198 ? 11.782 36.017 -0.608 1.00 66.44 198 LEU A O 1
ATOM 1590 N N . ILE A 1 199 ? 10.096 35.516 0.800 1.00 70.62 199 ILE A N 1
ATOM 1591 C CA . ILE A 1 199 ? 10.661 34.254 1.272 1.00 70.62 199 ILE A CA 1
ATOM 1592 C C . ILE A 1 199 ? 10.173 33.138 0.347 1.00 70.62 199 ILE A C 1
ATOM 1594 O O . ILE A 1 199 ? 9.035 32.680 0.448 1.00 70.62 199 ILE A O 1
ATOM 1598 N N . ILE A 1 200 ? 11.041 32.692 -0.558 1.00 73.25 200 ILE A N 1
ATOM 1599 C CA . ILE A 1 200 ? 10.743 31.626 -1.515 1.00 73.25 200 ILE A CA 1
ATOM 1600 C C . ILE A 1 200 ? 11.210 30.284 -0.927 1.00 73.25 200 ILE A C 1
ATOM 1602 O O . ILE A 1 200 ? 12.411 30.105 -0.696 1.00 73.25 200 ILE A O 1
ATOM 1606 N N . PRO A 1 201 ? 10.302 29.325 -0.671 1.00 78.31 201 PRO A N 1
ATOM 1607 C CA . PRO A 1 201 ? 10.682 27.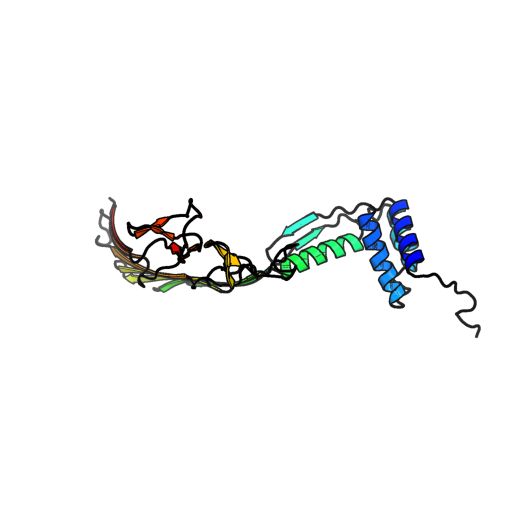991 -0.224 1.00 78.31 201 PRO A CA 1
ATOM 1608 C C . PRO A 1 201 ? 11.385 27.215 -1.344 1.00 78.31 201 PRO A C 1
ATOM 1610 O O . PRO A 1 201 ? 10.868 27.094 -2.454 1.00 78.31 201 PRO A O 1
ATOM 1613 N N . ILE A 1 202 ? 12.544 26.638 -1.033 1.00 79.88 202 ILE A N 1
ATOM 1614 C CA . ILE A 1 202 ? 13.287 25.748 -1.928 1.00 79.88 202 ILE A CA 1
ATOM 1615 C C . ILE A 1 202 ? 13.019 24.301 -1.515 1.00 79.88 202 ILE A C 1
ATOM 1617 O O . ILE A 1 202 ? 13.247 23.912 -0.366 1.00 79.88 202 ILE A O 1
ATOM 1621 N N . TYR A 1 203 ? 12.568 23.488 -2.468 1.00 84.19 203 TYR A N 1
ATOM 1622 C CA . TYR A 1 203 ? 12.302 22.064 -2.282 1.00 84.19 203 TYR A CA 1
ATOM 1623 C C . TYR A 1 203 ? 13.348 21.239 -3.035 1.00 84.19 203 TYR A C 1
ATOM 1625 O O . TYR A 1 203 ? 13.325 21.199 -4.262 1.00 84.19 203 TYR A O 1
ATOM 1633 N N . ASN A 1 204 ? 14.250 20.576 -2.308 1.00 81.56 204 ASN A N 1
ATOM 1634 C CA . ASN A 1 204 ? 15.299 19.755 -2.927 1.00 81.56 204 ASN A CA 1
ATOM 1635 C C . ASN A 1 204 ? 14.810 18.340 -3.245 1.00 81.56 204 ASN A C 1
ATOM 1637 O O . ASN A 1 204 ? 15.107 17.797 -4.305 1.00 81.56 204 ASN A O 1
ATOM 1641 N N . GLU A 1 205 ? 14.059 17.747 -2.316 1.00 86.56 205 GLU A N 1
ATOM 1642 C CA . GLU A 1 205 ? 13.621 16.360 -2.407 1.00 86.56 205 GLU A CA 1
ATOM 1643 C C . GLU A 1 205 ? 12.135 16.225 -2.105 1.00 86.56 205 GLU A C 1
ATOM 1645 O O . GLU A 1 205 ? 11.599 16.834 -1.172 1.00 86.56 205 GLU A O 1
ATOM 1650 N N . LYS A 1 206 ? 11.463 15.363 -2.868 1.00 86.75 206 LYS A N 1
ATOM 1651 C CA . LYS A 1 206 ? 10.063 15.036 -2.618 1.00 86.75 206 LYS A CA 1
ATOM 1652 C C . LYS A 1 206 ? 9.960 14.062 -1.447 1.00 86.75 206 LYS A C 1
ATOM 1654 O O . LYS A 1 206 ? 10.619 13.029 -1.418 1.00 86.75 206 LYS A O 1
ATOM 1659 N N . ASN A 1 207 ? 9.039 14.342 -0.527 1.00 88.50 207 ASN A N 1
ATOM 1660 C CA . ASN A 1 207 ? 8.742 13.513 0.644 1.00 88.50 207 ASN A CA 1
ATOM 1661 C C . ASN A 1 207 ? 9.947 13.303 1.582 1.00 88.50 207 ASN A C 1
ATOM 1663 O O . ASN A 1 207 ? 10.141 12.223 2.156 1.00 88.50 207 ASN A O 1
ATOM 1667 N N . ASN A 1 208 ? 10.726 14.372 1.746 1.00 87.44 208 ASN A N 1
ATOM 1668 C CA . ASN A 1 208 ? 11.928 14.464 2.574 1.00 87.44 208 ASN A CA 1
ATOM 1669 C C . ASN A 1 208 ? 11.669 14.426 4.092 1.00 87.44 208 ASN A C 1
ATOM 1671 O O . ASN A 1 208 ? 12.612 14.266 4.862 1.00 87.44 208 ASN A O 1
ATOM 1675 N N . MET A 1 209 ? 10.417 14.521 4.548 1.00 88.88 209 MET A N 1
ATOM 1676 C CA . MET A 1 209 ? 10.065 14.432 5.967 1.00 88.88 209 MET A CA 1
ATOM 1677 C C . MET A 1 209 ? 8.987 13.377 6.216 1.00 88.88 209 MET A C 1
ATOM 1679 O O . MET A 1 209 ? 8.121 13.122 5.377 1.00 88.88 209 MET A O 1
ATOM 1683 N N . ARG A 1 210 ? 9.000 12.776 7.409 1.00 89.25 210 ARG A N 1
ATOM 1684 C CA . ARG A 1 210 ? 7.911 11.932 7.905 1.00 89.25 210 ARG A CA 1
ATOM 1685 C C . ARG A 1 210 ? 7.133 12.671 8.990 1.00 89.25 210 ARG A C 1
ATOM 1687 O O . ARG A 1 210 ? 7.733 13.224 9.907 1.00 89.25 210 ARG A O 1
ATOM 1694 N N . LEU A 1 211 ? 5.807 12.690 8.871 1.00 89.69 211 LEU A N 1
ATOM 1695 C CA . LEU A 1 211 ? 4.932 13.225 9.911 1.00 89.69 211 LEU A CA 1
ATOM 1696 C C . LEU A 1 211 ? 5.070 12.403 11.203 1.00 89.69 211 LEU A C 1
ATOM 1698 O O . LEU A 1 211 ? 5.435 11.228 11.131 1.00 89.69 211 LEU A O 1
ATOM 1702 N N . PRO A 1 212 ? 4.740 12.976 12.372 1.00 89.75 212 PRO A N 1
ATOM 1703 C CA . PRO A 1 212 ? 4.651 12.206 13.603 1.00 89.75 212 PRO A CA 1
ATOM 1704 C C . PRO A 1 212 ? 3.737 10.990 13.434 1.00 89.75 212 PRO A C 1
ATOM 1706 O O . PRO A 1 212 ? 2.675 11.077 12.812 1.00 89.75 212 PRO A O 1
ATOM 1709 N N . ASP A 1 213 ? 4.139 9.863 14.016 1.00 92.19 213 ASP A N 1
ATOM 1710 C CA . ASP A 1 213 ? 3.329 8.646 14.014 1.00 92.19 213 ASP A CA 1
ATOM 1711 C C . ASP A 1 213 ? 1.955 8.906 14.621 1.00 92.19 213 ASP A C 1
ATOM 1713 O O . ASP A 1 213 ? 1.827 9.715 15.537 1.00 92.19 213 ASP A O 1
ATOM 1717 N N . TYR A 1 214 ? 0.927 8.201 14.163 1.00 90.75 214 TYR A N 1
ATOM 1718 C CA . TYR A 1 214 ? -0.406 8.258 14.751 1.00 90.75 214 TYR A CA 1
ATOM 1719 C C . TYR A 1 214 ? -0.539 7.161 15.808 1.00 90.75 214 TYR A C 1
ATOM 1721 O O . TYR A 1 214 ? -0.184 6.009 15.568 1.00 90.75 214 TYR A O 1
ATOM 1729 N N . HIS A 1 215 ? -1.069 7.521 16.975 1.00 92.31 215 HIS A N 1
ATOM 1730 C CA . HIS A 1 215 ? -1.273 6.604 18.092 1.00 92.31 215 HIS A CA 1
ATOM 1731 C C . HIS A 1 215 ? -2.525 7.019 18.869 1.00 92.31 215 HIS A C 1
ATOM 1733 O O . HIS A 1 215 ? -2.616 8.156 19.344 1.00 92.31 215 HIS A O 1
ATOM 1739 N N . ARG A 1 216 ? -3.493 6.107 18.993 1.00 94.31 216 ARG A N 1
ATOM 1740 C CA . ARG A 1 216 ? -4.775 6.337 19.668 1.00 94.31 216 ARG A CA 1
ATOM 1741 C C . ARG A 1 216 ? -5.183 5.107 20.467 1.00 94.31 216 ARG A C 1
ATOM 1743 O O . ARG A 1 216 ? -5.252 4.013 19.914 1.00 94.31 216 ARG A O 1
ATOM 1750 N N . LEU A 1 217 ? -5.501 5.316 21.740 1.00 95.94 217 LEU A N 1
ATOM 1751 C CA . LEU A 1 217 ? -6.182 4.339 22.582 1.00 95.94 217 LEU A CA 1
ATOM 1752 C C . LEU A 1 217 ? -7.580 4.856 22.898 1.00 95.94 217 LEU A C 1
ATOM 1754 O O . LEU A 1 217 ? -7.725 5.965 23.411 1.00 95.94 217 LEU A O 1
ATOM 1758 N N . ASP A 1 218 ? -8.571 4.021 22.625 1.00 96.81 218 ASP A N 1
ATOM 1759 C CA . ASP A 1 218 ? -9.961 4.232 22.992 1.00 96.81 218 ASP A CA 1
ATOM 1760 C C . ASP A 1 218 ? -10.350 3.172 24.022 1.00 96.81 218 ASP A C 1
ATOM 1762 O O . ASP A 1 218 ? -10.040 1.989 23.851 1.00 96.81 218 ASP A O 1
ATOM 1766 N N . ILE A 1 219 ? -11.032 3.585 25.086 1.00 97.25 219 ILE A N 1
ATOM 1767 C CA . ILE A 1 219 ? -11.535 2.674 26.119 1.00 97.25 219 ILE A CA 1
ATOM 1768 C C . ILE A 1 219 ? -13.030 2.879 26.309 1.00 97.25 219 ILE A C 1
ATOM 1770 O O . ILE A 1 219 ? -13.533 4.000 26.238 1.00 97.25 219 ILE A O 1
ATOM 1774 N N . ALA A 1 220 ? -13.745 1.791 26.567 1.00 97.25 220 ALA A N 1
ATOM 1775 C CA . ALA A 1 220 ? -15.159 1.827 26.885 1.00 97.25 220 ALA A CA 1
ATOM 1776 C C . ALA A 1 220 ? -15.511 0.795 27.955 1.00 97.25 220 ALA A C 1
ATOM 1778 O O . ALA A 1 220 ? -14.946 -0.296 28.001 1.00 97.25 220 ALA A O 1
ATOM 1779 N N . ALA A 1 221 ? -16.484 1.124 28.789 1.00 97.00 221 ALA A N 1
ATOM 1780 C CA . ALA A 1 221 ? -17.094 0.224 29.747 1.00 97.00 221 ALA A CA 1
ATOM 1781 C C . ALA A 1 221 ? -18.607 0.222 29.529 1.00 97.00 221 ALA A C 1
ATOM 1783 O O . ALA A 1 221 ? -19.233 1.276 29.435 1.00 97.00 221 ALA A O 1
ATOM 1784 N N . GLU A 1 222 ? -19.193 -0.967 29.452 1.00 95.31 222 GLU A N 1
ATOM 1785 C CA . GLU A 1 222 ? -20.633 -1.157 29.362 1.00 95.31 222 GLU A CA 1
ATOM 1786 C C . GLU A 1 222 ? -21.157 -1.837 30.623 1.00 95.31 222 GLU A C 1
ATOM 1788 O O . GLU A 1 222 ? -20.690 -2.903 31.039 1.00 95.31 222 GLU A O 1
ATOM 1793 N N . PHE A 1 223 ? -22.186 -1.221 31.187 1.00 95.12 223 PHE A N 1
ATOM 1794 C CA . PHE A 1 223 ? -22.860 -1.615 32.407 1.00 95.12 223 PHE A CA 1
ATOM 1795 C C . PHE A 1 223 ? -24.294 -2.007 32.072 1.00 95.12 223 PHE A C 1
ATOM 1797 O O . PHE A 1 223 ? -25.116 -1.171 31.695 1.00 95.12 223 PHE A O 1
ATOM 1804 N N . ARG A 1 224 ? -24.633 -3.285 32.228 1.00 92.25 224 ARG A N 1
ATOM 1805 C CA . ARG A 1 224 ? -26.022 -3.742 32.136 1.00 92.25 224 ARG A CA 1
ATOM 1806 C C . ARG A 1 224 ? -26.694 -3.559 33.493 1.00 92.25 224 ARG A C 1
ATOM 1808 O O . ARG A 1 224 ? -26.423 -4.308 34.432 1.00 92.25 224 ARG A O 1
ATOM 1815 N N . LEU A 1 225 ? -27.586 -2.577 33.565 1.00 88.88 225 LEU A N 1
ATOM 1816 C CA . LEU A 1 225 ? -28.297 -2.201 34.789 1.00 88.88 225 LEU A CA 1
ATOM 1817 C C . LEU A 1 225 ? -29.515 -3.102 35.049 1.00 88.88 225 LEU A C 1
ATOM 1819 O O . LEU A 1 225 ? -29.876 -3.356 36.196 1.00 88.88 225 LEU A O 1
ATOM 1823 N N . SER A 1 226 ? -30.126 -3.643 33.993 1.00 85.06 226 SER A N 1
ATOM 1824 C CA . SER A 1 226 ? -31.262 -4.564 34.104 1.00 85.06 226 SER A CA 1
ATOM 1825 C C . SER A 1 226 ? -30.862 -5.930 34.678 1.00 85.06 226 SER A C 1
ATOM 1827 O O . SER A 1 226 ? -29.863 -6.525 34.258 1.00 85.06 226 SER A O 1
ATOM 1829 N N . ARG A 1 227 ? -31.687 -6.479 35.581 1.00 77.56 227 ARG A N 1
ATOM 1830 C CA . ARG A 1 227 ? -31.531 -7.843 36.119 1.00 77.56 227 ARG A CA 1
ATOM 1831 C C . ARG A 1 227 ? -31.764 -8.892 35.016 1.00 77.56 227 ARG A C 1
ATOM 1833 O O . ARG A 1 227 ? -32.538 -8.666 34.090 1.00 77.56 227 ARG A O 1
ATOM 1840 N N . GLN A 1 228 ? -31.089 -10.038 35.104 1.00 70.25 228 GLN A N 1
ATOM 1841 C CA . GLN A 1 228 ? -31.277 -11.149 34.163 1.00 70.25 228 GLN A CA 1
ATOM 1842 C C . GLN A 1 228 ? -32.731 -11.648 34.254 1.00 70.25 228 GLN A C 1
ATOM 1844 O O . GLN A 1 228 ? -33.197 -11.921 35.356 1.00 70.25 228 GLN A O 1
ATOM 1849 N N . GLY A 1 229 ? -33.451 -11.692 33.127 1.00 71.69 229 GLY A N 1
ATOM 1850 C CA . GLY A 1 229 ? -34.888 -12.016 33.080 1.00 71.69 229 GLY A CA 1
ATOM 1851 C C . GLY A 1 229 ? -35.846 -10.820 33.223 1.00 71.69 229 GLY A C 1
ATOM 1852 O O . GLY A 1 229 ? -37.056 -11.010 33.218 1.00 71.69 229 GLY A O 1
ATOM 1853 N N . SER A 1 230 ? -35.335 -9.589 33.337 1.00 80.50 230 SER A N 1
ATOM 1854 C CA . SER A 1 230 ? -36.158 -8.371 33.302 1.00 80.50 230 SER A CA 1
ATOM 1855 C C . SER A 1 230 ? -36.785 -8.158 31.918 1.00 80.50 230 SER A C 1
ATOM 1857 O O . SER A 1 230 ? -36.096 -8.305 30.910 1.00 80.50 230 SER A O 1
ATOM 1859 N N . ARG A 1 231 ? -38.055 -7.722 31.879 1.00 83.50 231 ARG A N 1
ATOM 1860 C CA . ARG A 1 231 ? -38.736 -7.259 30.651 1.00 83.50 231 ARG A CA 1
ATOM 1861 C C . ARG A 1 231 ? -38.025 -6.058 30.023 1.00 83.50 231 ARG A C 1
ATOM 1863 O O . ARG A 1 231 ? -38.005 -5.908 28.816 1.00 83.50 231 ARG A O 1
ATOM 1870 N N . PHE A 1 232 ? -37.394 -5.228 30.848 1.00 85.62 232 PHE A N 1
ATOM 1871 C CA . PHE A 1 232 ? -36.659 -4.051 30.396 1.00 85.62 232 PHE A CA 1
ATOM 1872 C C . PHE A 1 232 ? -35.165 -4.345 30.315 1.00 85.62 232 PHE A C 1
ATOM 1874 O O . PHE A 1 232 ? -34.582 -4.846 31.284 1.00 85.62 232 PHE A O 1
ATOM 1881 N N . ARG A 1 233 ? -34.535 -3.971 29.200 1.00 87.31 233 ARG A N 1
ATOM 1882 C CA . ARG A 1 233 ? -33.087 -4.033 28.988 1.00 87.31 233 ARG A CA 1
ATOM 1883 C C . ARG A 1 233 ? -32.502 -2.628 29.078 1.00 87.31 233 ARG A C 1
ATOM 1885 O O . ARG A 1 233 ? -32.831 -1.760 28.278 1.00 87.31 233 ARG A O 1
ATOM 1892 N N . GLN A 1 234 ? -31.611 -2.431 30.046 1.00 92.62 234 GLN A N 1
ATOM 1893 C CA . GLN A 1 234 ? -30.968 -1.143 30.311 1.00 92.62 234 GLN A CA 1
ATOM 1894 C C . GLN A 1 234 ? -29.451 -1.298 30.259 1.00 92.62 234 GLN A C 1
ATOM 1896 O O . GLN A 1 234 ? -28.891 -2.140 30.972 1.00 92.62 234 GLN A O 1
ATOM 1901 N N . ILE A 1 235 ? -28.792 -0.505 29.416 1.00 93.38 235 ILE A N 1
ATOM 1902 C CA . ILE A 1 235 ? -27.336 -0.503 29.249 1.00 93.38 235 ILE A CA 1
ATOM 1903 C C . ILE A 1 235 ? -26.833 0.934 29.340 1.00 93.38 235 ILE A C 1
ATOM 1905 O O . ILE A 1 235 ? -27.289 1.795 28.594 1.00 93.38 235 ILE A O 1
ATOM 1909 N N . LEU A 1 236 ? -25.881 1.171 30.236 1.00 95.69 236 LEU A N 1
ATOM 1910 C CA . LEU A 1 236 ? -25.102 2.399 30.312 1.00 95.69 236 LEU A CA 1
ATOM 1911 C C . LEU A 1 236 ? -23.715 2.123 29.727 1.00 95.69 236 LEU A C 1
ATOM 1913 O O . LEU A 1 236 ? -23.014 1.239 30.211 1.00 95.69 236 LEU A O 1
ATOM 1917 N N . SER A 1 237 ? -23.313 2.879 28.715 1.00 95.69 237 SER A N 1
ATOM 1918 C CA . SER A 1 237 ? -21.995 2.795 28.090 1.00 95.69 237 SER A CA 1
ATOM 1919 C C . SER A 1 237 ? -21.233 4.090 28.349 1.00 95.69 237 SER A C 1
ATOM 1921 O O . SER A 1 237 ? -21.703 5.176 28.012 1.00 95.69 237 SER A O 1
ATOM 1923 N N . LEU A 1 238 ? -20.054 3.969 28.950 1.00 97.38 238 LEU A N 1
ATOM 1924 C CA . LEU A 1 238 ? -19.112 5.061 29.169 1.00 97.38 238 LEU A CA 1
ATOM 1925 C C . LEU A 1 238 ? -17.907 4.825 28.269 1.00 97.38 238 LEU A C 1
ATOM 1927 O O . LEU A 1 238 ? -17.355 3.727 28.277 1.00 97.38 238 LEU A O 1
ATOM 1931 N N . SER A 1 239 ? -17.475 5.826 27.512 1.00 96.31 239 SER A N 1
ATOM 1932 C CA . SER A 1 239 ? -16.281 5.703 26.676 1.00 96.31 239 SER A CA 1
ATOM 1933 C C . SER A 1 239 ? -15.450 6.970 26.654 1.00 96.31 239 SER A C 1
ATOM 1935 O O . SER A 1 239 ? -15.961 8.074 26.819 1.00 96.31 239 SER A O 1
ATOM 1937 N N . ILE A 1 240 ? -14.150 6.788 26.454 1.00 95.94 240 ILE A N 1
ATOM 1938 C CA . ILE A 1 240 ? -13.176 7.857 26.279 1.00 95.94 240 ILE A CA 1
ATOM 1939 C C . ILE A 1 240 ? -12.444 7.574 24.972 1.00 95.94 240 ILE A C 1
ATOM 1941 O O . ILE A 1 240 ? -11.753 6.560 24.837 1.00 95.94 240 ILE A O 1
ATOM 1945 N N . TYR A 1 241 ? -12.626 8.471 24.011 1.00 92.81 241 TYR A N 1
ATOM 1946 C CA . TYR A 1 241 ? -11.893 8.490 22.754 1.00 92.81 241 TYR A CA 1
ATOM 1947 C C . TYR A 1 241 ? -10.568 9.228 22.941 1.00 92.81 241 TYR A C 1
ATOM 1949 O O . TYR A 1 241 ? -10.543 10.290 23.568 1.00 92.81 241 TYR A O 1
ATOM 1957 N N . ASN A 1 242 ? -9.489 8.688 22.365 1.00 91.56 242 ASN A N 1
ATOM 1958 C CA . ASN A 1 242 ? -8.143 9.261 22.434 1.00 91.56 242 ASN A CA 1
ATOM 1959 C C . ASN A 1 242 ? -7.707 9.573 23.877 1.00 91.56 242 ASN A C 1
ATOM 1961 O O . ASN A 1 242 ? -7.438 10.719 24.235 1.00 91.56 242 ASN A O 1
ATOM 1965 N N . VAL A 1 243 ? -7.616 8.527 24.704 1.00 92.94 243 VAL A N 1
ATOM 1966 C CA . VAL A 1 243 ? -7.259 8.601 26.135 1.00 92.94 243 VAL A CA 1
ATOM 1967 C C . VAL A 1 243 ? -5.960 9.375 26.383 1.00 92.94 243 VAL A C 1
ATOM 1969 O O . VAL A 1 243 ? -5.833 10.061 27.391 1.00 92.94 243 VAL A O 1
ATOM 1972 N N . TYR A 1 244 ? -5.004 9.311 25.454 1.00 90.62 244 TYR A N 1
ATOM 1973 C CA . TYR A 1 244 ? -3.723 10.017 25.557 1.00 90.62 244 TYR A CA 1
ATOM 1974 C C . TYR A 1 244 ? -3.820 11.530 25.338 1.00 90.62 244 TYR A C 1
ATOM 1976 O O . TYR A 1 244 ? -2.815 12.219 25.488 1.00 90.62 244 TYR A O 1
ATOM 1984 N N . ASN A 1 245 ? -4.983 12.038 24.914 1.00 89.69 245 ASN A N 1
ATOM 1985 C CA . ASN A 1 245 ? -5.171 13.413 24.453 1.00 89.69 245 ASN A CA 1
ATOM 1986 C C . ASN A 1 245 ? -4.119 13.832 23.404 1.00 89.69 245 ASN A C 1
ATOM 1988 O O . ASN A 1 245 ? -3.650 14.969 23.371 1.00 89.69 245 ASN A O 1
ATOM 1992 N N . ARG A 1 246 ? -3.688 12.882 22.564 1.00 85.50 246 ARG A N 1
ATOM 1993 C CA . ARG A 1 246 ? -2.598 13.107 21.617 1.00 85.50 246 ARG A CA 1
ATOM 1994 C C . ARG A 1 246 ? -3.142 13.758 20.357 1.00 85.50 246 ARG A C 1
ATOM 1996 O O . ARG A 1 246 ? -4.043 13.216 19.714 1.00 85.50 246 ARG A O 1
ATOM 2003 N N . ASN A 1 247 ? -2.555 14.884 19.967 1.00 84.06 247 ASN A N 1
ATOM 2004 C CA . ASN A 1 247 ? -2.817 15.482 18.666 1.00 84.06 247 ASN A CA 1
ATOM 2005 C C . ASN A 1 247 ? -2.137 14.636 17.590 1.00 84.06 247 ASN A C 1
ATOM 2007 O O . ASN A 1 247 ? -0.915 14.527 17.555 1.00 84.06 247 ASN A O 1
ATOM 2011 N N . ASN A 1 248 ? -2.938 14.015 16.728 1.00 81.25 248 ASN A N 1
ATOM 2012 C CA . ASN A 1 248 ? -2.442 13.240 15.600 1.00 81.25 248 ASN A CA 1
ATOM 2013 C C . ASN A 1 248 ? -2.611 14.079 14.315 1.00 81.25 248 ASN A C 1
ATOM 2015 O O . ASN A 1 248 ? -3.749 14.241 13.862 1.00 81.25 248 ASN A O 1
ATOM 2019 N N . PRO A 1 249 ? -1.531 14.666 13.766 1.00 74.75 249 PRO A N 1
ATOM 2020 C CA . PRO A 1 249 ? -1.607 15.547 12.605 1.00 74.75 249 PRO A CA 1
ATOM 2021 C C . PRO A 1 249 ? -1.763 14.749 11.304 1.00 74.75 249 PRO A C 1
ATOM 2023 O O . PRO A 1 249 ? -1.033 13.789 11.059 1.00 74.75 249 PRO A O 1
ATOM 2026 N N . PHE A 1 250 ? -2.693 15.166 10.444 1.00 70.44 250 PHE A N 1
ATOM 2027 C CA . PHE A 1 250 ? -2.918 14.542 9.127 1.00 70.44 250 PHE A CA 1
ATOM 2028 C C . PHE A 1 250 ? -2.352 15.372 7.971 1.00 70.44 250 PHE A C 1
ATOM 2030 O O . PHE A 1 250 ? -2.049 14.826 6.907 1.00 70.44 250 PHE A O 1
ATOM 2037 N N . LEU A 1 251 ? -2.188 16.677 8.202 1.00 67.44 251 LEU A N 1
ATOM 2038 C CA . LEU A 1 251 ? -1.685 17.656 7.248 1.00 67.44 251 LEU A CA 1
ATOM 2039 C C . LEU A 1 251 ? -0.772 18.650 7.969 1.00 67.44 251 LEU A C 1
ATOM 2041 O O . LEU A 1 251 ? -1.115 19.120 9.056 1.00 67.44 251 LEU A O 1
ATOM 2045 N N . VAL A 1 252 ? 0.349 18.989 7.333 1.00 71.19 252 VAL A N 1
ATOM 2046 C CA . VAL A 1 252 ? 1.219 20.106 7.718 1.00 71.19 252 VAL A CA 1
ATOM 2047 C C . VAL A 1 252 ? 1.352 21.033 6.513 1.00 71.19 252 VAL A C 1
ATOM 2049 O O . VAL A 1 252 ? 1.601 20.562 5.406 1.00 71.19 252 VAL A O 1
ATOM 2052 N N . SER A 1 253 ? 1.154 22.333 6.724 1.00 67.50 253 SER A N 1
ATOM 2053 C CA . SER A 1 253 ? 1.197 23.371 5.690 1.00 67.50 253 SER A CA 1
ATOM 2054 C C . SER A 1 253 ? 2.211 24.451 6.051 1.00 67.50 253 SER A C 1
ATOM 2056 O O . SER A 1 253 ? 2.261 24.876 7.203 1.00 67.50 253 SER A O 1
ATOM 2058 N N . PHE A 1 254 ? 2.955 24.928 5.051 1.00 65.12 254 PHE A N 1
ATOM 2059 C CA . PHE A 1 254 ? 4.034 25.919 5.180 1.00 65.12 254 PHE A CA 1
ATOM 2060 C C . PHE A 1 254 ? 3.752 27.206 4.388 1.00 65.12 254 PHE A C 1
ATOM 2062 O O . PHE A 1 254 ? 4.661 27.961 4.091 1.00 65.12 254 PHE A O 1
ATOM 2069 N N . ASN A 1 255 ? 2.497 27.467 4.018 1.00 63.34 255 ASN A N 1
ATOM 2070 C CA . ASN A 1 255 ? 2.138 28.627 3.187 1.00 63.34 255 ASN A CA 1
ATOM 2071 C C . ASN A 1 255 ? 1.235 29.616 3.936 1.00 63.34 255 ASN A C 1
ATOM 2073 O O . ASN A 1 255 ? 0.423 30.301 3.319 1.00 63.34 255 ASN A O 1
ATOM 2077 N N . LYS A 1 256 ? 1.291 29.621 5.273 1.00 62.00 256 LYS A N 1
ATOM 2078 C CA . LYS A 1 256 ? 0.439 30.477 6.102 1.00 62.00 256 LYS A CA 1
ATOM 2079 C C . LYS A 1 256 ? 1.271 31.495 6.869 1.00 62.00 256 LYS A C 1
ATOM 2081 O O . LYS A 1 256 ? 2.321 31.146 7.409 1.00 62.00 256 LYS A O 1
ATOM 2086 N N . ILE A 1 257 ? 0.752 32.715 6.937 1.00 65.19 257 ILE A N 1
ATOM 2087 C CA . ILE A 1 257 ? 1.213 33.786 7.823 1.00 65.19 257 ILE A CA 1
ATOM 2088 C C . ILE A 1 257 ? 0.183 33.983 8.940 1.00 65.19 257 ILE A C 1
ATOM 2090 O O . ILE A 1 257 ? -0.982 33.616 8.772 1.00 65.19 257 ILE A O 1
ATOM 2094 N N . MET A 1 258 ? 0.607 34.526 10.080 1.00 66.88 258 MET A N 1
ATOM 2095 C CA . MET A 1 258 ? -0.310 34.960 11.138 1.00 66.88 258 MET A CA 1
ATOM 2096 C C . MET A 1 258 ? -0.667 36.427 10.892 1.00 66.88 258 MET A C 1
ATOM 2098 O O . MET A 1 258 ? 0.241 37.239 10.729 1.00 66.88 258 MET A O 1
ATOM 2102 N N . ASP A 1 259 ? -1.959 36.742 10.804 1.00 69.50 259 ASP A N 1
ATOM 2103 C CA . ASP A 1 259 ? -2.432 38.126 10.739 1.00 69.50 259 ASP A CA 1
ATOM 2104 C C . ASP A 1 259 ? -2.390 38.798 12.126 1.00 69.50 259 ASP A C 1
ATOM 2106 O O . ASP A 1 259 ? -2.180 38.138 13.148 1.00 69.50 259 ASP A O 1
ATOM 2110 N N . ASP A 1 260 ? -2.621 40.111 12.172 1.00 74.50 260 ASP A N 1
ATOM 2111 C CA . ASP A 1 260 ? -2.621 40.894 13.419 1.00 74.50 260 ASP A CA 1
ATOM 2112 C C . ASP A 1 260 ? -3.696 40.437 14.429 1.00 74.50 260 ASP A C 1
ATOM 2114 O O . ASP A 1 260 ? -3.617 40.751 15.616 1.00 74.50 260 ASP A O 1
ATOM 2118 N N . ASN A 1 261 ? -4.687 39.660 13.977 1.00 75.12 261 ASN A N 1
ATOM 2119 C CA . ASN A 1 261 ? -5.752 39.088 14.800 1.00 75.12 261 ASN A CA 1
ATOM 2120 C C . ASN A 1 261 ? -5.436 37.655 15.276 1.00 75.12 261 ASN A C 1
ATOM 2122 O O . ASN A 1 261 ? -6.272 37.028 15.929 1.00 75.12 261 ASN A O 1
ATOM 2126 N N . GLY A 1 262 ? -4.255 37.117 14.954 1.00 68.19 262 GLY A N 1
ATOM 2127 C CA . GLY A 1 262 ? -3.827 35.769 15.330 1.00 68.19 262 GLY A CA 1
ATOM 2128 C C . GLY A 1 262 ? -4.360 34.645 14.432 1.00 68.19 262 GLY A C 1
ATOM 2129 O O . GLY A 1 262 ? -4.187 33.469 14.762 1.00 68.19 262 GLY A O 1
ATOM 2130 N N . ASN A 1 263 ? -4.995 34.959 13.299 1.00 70.62 263 ASN A N 1
ATOM 2131 C CA . ASN A 1 263 ? -5.494 33.967 12.348 1.00 70.62 263 ASN A CA 1
ATOM 2132 C C . ASN A 1 263 ? -4.419 33.564 11.336 1.00 70.62 263 ASN A C 1
ATOM 2134 O O . ASN A 1 263 ? -3.633 34.380 10.862 1.00 70.62 263 ASN A O 1
ATOM 2138 N N . PHE A 1 264 ? -4.431 32.290 10.935 1.00 69.38 264 PHE A N 1
ATOM 2139 C CA . PHE A 1 264 ? -3.530 31.779 9.903 1.00 69.38 264 PHE A CA 1
ATOM 2140 C C . PHE A 1 264 ? -4.130 31.941 8.503 1.00 69.38 264 PHE A C 1
ATOM 2142 O O . PHE A 1 264 ? -5.005 31.160 8.112 1.00 69.38 264 PHE A O 1
ATOM 2149 N N . VAL A 1 265 ? -3.616 32.892 7.725 1.00 65.25 265 VAL A N 1
ATOM 2150 C CA . VAL A 1 265 ? -4.096 33.218 6.373 1.00 65.25 265 VAL A CA 1
ATOM 2151 C C . VAL A 1 265 ? -3.062 32.869 5.303 1.00 65.25 265 VAL A C 1
ATOM 2153 O O . VAL A 1 265 ? -1.859 32.839 5.565 1.00 65.25 265 VAL A O 1
ATOM 2156 N N . VAL A 1 266 ? -3.534 32.570 4.088 1.00 65.12 266 VAL A N 1
ATOM 2157 C CA . VAL A 1 266 ? -2.657 32.463 2.914 1.00 65.12 266 VAL A CA 1
ATOM 2158 C C . VAL A 1 266 ? -2.409 33.888 2.414 1.00 65.12 266 VAL A C 1
ATOM 2160 O O . VAL A 1 266 ? -3.381 34.593 2.137 1.00 65.12 266 VAL A O 1
ATOM 2163 N N . PRO A 1 267 ? -1.152 34.342 2.335 1.00 60.94 267 PRO A N 1
ATOM 2164 C CA . PRO A 1 267 ? -0.846 35.707 1.933 1.00 60.94 267 PRO A CA 1
ATOM 2165 C C . PRO A 1 267 ? -1.290 35.988 0.490 1.00 60.94 267 PRO A C 1
ATOM 2167 O O . PRO A 1 267 ? -0.992 35.212 -0.414 1.00 60.94 267 PRO A O 1
ATOM 2170 N N . ALA A 1 268 ? -1.995 37.107 0.283 1.00 56.69 268 ALA A N 1
ATOM 2171 C CA . ALA A 1 268 ? -2.436 37.579 -1.037 1.00 56.69 268 ALA A CA 1
ATOM 2172 C C . ALA A 1 268 ? -1.621 38.779 -1.565 1.00 56.69 268 ALA A C 1
ATOM 2174 O O . ALA A 1 268 ? -1.584 38.999 -2.771 1.00 56.69 268 ALA A O 1
ATOM 2175 N N . ASN A 1 269 ? -0.956 39.532 -0.678 1.00 55.25 269 ASN A N 1
ATOM 2176 C CA . ASN A 1 269 ? -0.113 40.685 -1.017 1.00 55.25 269 ASN A CA 1
ATOM 2177 C C . ASN A 1 269 ? 1.358 40.367 -0.746 1.00 55.25 269 ASN A C 1
ATOM 2179 O O . ASN A 1 269 ? 1.689 39.918 0.346 1.00 55.25 269 ASN A O 1
ATOM 2183 N N . PHE A 1 270 ? 2.229 40.629 -1.717 1.00 58.81 270 PHE A N 1
ATOM 2184 C CA . PHE A 1 270 ? 3.641 40.222 -1.728 1.00 58.81 270 PHE A CA 1
ATOM 2185 C C . PHE A 1 270 ? 4.629 41.328 -1.299 1.00 58.81 270 PHE A C 1
ATOM 2187 O O . PHE A 1 270 ? 5.832 41.094 -1.284 1.00 58.81 270 PHE A O 1
ATOM 2194 N N . ASP A 1 271 ? 4.141 42.511 -0.914 1.00 55.69 271 ASP A N 1
ATOM 2195 C CA . ASP A 1 271 ? 4.978 43.704 -0.681 1.00 55.69 271 ASP A CA 1
ATOM 2196 C C . ASP A 1 271 ? 5.645 43.785 0.709 1.00 55.69 271 ASP A C 1
ATOM 2198 O O . ASP A 1 271 ? 6.404 44.715 0.981 1.00 55.69 271 ASP A O 1
ATOM 2202 N N . GLN A 1 272 ? 5.394 42.830 1.613 1.00 57.12 272 GLN A N 1
ATOM 2203 C CA . GLN A 1 272 ? 5.978 42.812 2.962 1.00 57.12 272 GLN A CA 1
ATOM 2204 C C . GLN A 1 272 ? 6.707 41.499 3.252 1.00 57.12 272 GLN A C 1
ATOM 2206 O O . GLN A 1 272 ? 6.325 40.443 2.752 1.00 57.12 272 GLN A O 1
ATOM 2211 N N . LYS A 1 273 ? 7.735 41.562 4.110 1.00 56.22 273 LYS A N 1
ATOM 2212 C CA . LYS A 1 273 ? 8.499 40.387 4.547 1.00 56.22 273 LYS A CA 1
ATOM 2213 C C . LYS A 1 273 ? 7.597 39.435 5.334 1.00 56.22 273 LYS A C 1
ATOM 2215 O O . LYS A 1 273 ? 7.164 39.751 6.439 1.00 56.22 273 LYS A O 1
ATOM 2220 N N . GLN A 1 274 ? 7.323 38.267 4.763 1.00 60.50 274 GLN A N 1
ATOM 2221 C CA . GLN A 1 274 ? 6.392 37.289 5.326 1.00 60.50 274 GLN A CA 1
ATOM 2222 C C . GLN A 1 274 ? 7.117 36.158 6.041 1.00 60.50 274 GLN A C 1
ATOM 2224 O O . GLN A 1 274 ? 7.875 35.416 5.425 1.00 60.50 274 GLN A O 1
ATOM 2229 N N . THR A 1 275 ? 6.828 35.969 7.327 1.00 59.16 275 THR A N 1
ATOM 2230 C CA . THR A 1 275 ? 7.289 34.790 8.067 1.00 59.16 275 THR A CA 1
ATOM 2231 C C . THR A 1 275 ? 6.339 33.626 7.814 1.00 59.16 275 THR A C 1
ATOM 2233 O O . THR A 1 275 ? 5.181 33.652 8.227 1.00 59.16 275 THR A O 1
ATOM 2236 N N . ILE A 1 276 ? 6.840 32.584 7.157 1.00 63.41 276 ILE A N 1
ATOM 2237 C CA . ILE A 1 276 ? 6.121 31.324 6.979 1.00 63.41 276 ILE A CA 1
ATOM 2238 C C . ILE A 1 276 ? 6.022 30.592 8.322 1.00 63.41 276 ILE A C 1
ATOM 2240 O O . ILE A 1 276 ? 7.038 30.334 8.968 1.00 63.41 276 ILE A O 1
ATOM 2244 N N . ILE A 1 277 ? 4.806 30.201 8.715 1.00 63.19 277 ILE A N 1
ATOM 2245 C CA . ILE A 1 277 ? 4.567 29.423 9.935 1.00 63.19 277 ILE A CA 1
ATOM 2246 C C . ILE A 1 277 ? 4.067 28.018 9.566 1.00 63.19 277 ILE A C 1
ATOM 2248 O O . ILE A 1 277 ? 3.075 27.885 8.837 1.00 63.19 277 ILE A O 1
ATOM 2252 N N . PRO A 1 278 ? 4.703 26.945 10.078 1.00 67.50 278 PRO A N 1
ATOM 2253 C CA . PRO A 1 278 ? 4.184 25.596 9.924 1.00 67.50 278 PRO A CA 1
ATOM 2254 C C . PRO A 1 278 ? 2.889 25.442 10.726 1.00 67.50 278 PRO A C 1
ATOM 2256 O O . PRO A 1 278 ? 2.860 25.625 11.942 1.00 67.50 278 PRO A O 1
ATOM 2259 N N . THR A 1 279 ? 1.809 25.064 10.050 1.00 69.69 279 THR A N 1
ATOM 2260 C CA . THR A 1 279 ? 0.509 24.797 10.682 1.00 69.69 279 THR A CA 1
ATOM 2261 C C . THR A 1 279 ? 0.136 23.334 10.517 1.00 69.69 279 THR A C 1
ATOM 2263 O O . THR A 1 279 ? 0.348 22.755 9.453 1.00 69.69 279 THR A O 1
ATOM 2266 N N . GLN A 1 280 ? -0.424 22.733 11.566 1.00 74.38 280 GLN A N 1
ATOM 2267 C CA . GLN A 1 280 ? -0.864 21.338 11.573 1.00 74.38 280 GLN A CA 1
ATOM 2268 C C . GLN A 1 280 ? -2.375 21.239 11.794 1.00 74.38 280 GLN A C 1
ATOM 2270 O O . GLN A 1 280 ? -2.934 21.996 12.586 1.00 74.38 280 GLN A O 1
ATOM 2275 N N . LEU A 1 281 ? -3.029 20.289 11.120 1.00 68.44 281 LEU A N 1
ATOM 2276 C CA . LEU A 1 281 ? -4.448 19.983 11.319 1.00 68.44 281 LEU A CA 1
ATOM 2277 C C . LEU A 1 281 ? -4.618 18.599 11.965 1.00 68.44 281 LEU A C 1
ATOM 2279 O O . LEU A 1 281 ? -4.157 17.591 11.417 1.00 68.44 281 LEU A O 1
ATOM 2283 N N . SER A 1 282 ? -5.307 18.554 13.108 1.00 74.19 282 SER A N 1
ATOM 2284 C CA . SER A 1 282 ? -5.673 17.340 13.853 1.00 74.19 282 SER A CA 1
ATOM 2285 C C . SER A 1 282 ? -7.183 17.302 14.123 1.00 74.19 282 SER A C 1
ATOM 2287 O O . SER A 1 282 ? -7.812 18.339 14.294 1.00 74.19 282 SER A O 1
ATOM 2289 N N . VAL A 1 283 ? -7.781 16.103 14.133 1.00 64.50 283 VAL A N 1
ATOM 2290 C CA . VAL A 1 283 ? -9.252 15.934 14.150 1.00 64.50 283 VAL A CA 1
ATOM 2291 C C . VAL A 1 283 ? -9.871 16.143 15.538 1.00 64.50 283 VAL A C 1
ATOM 2293 O O . VAL A 1 283 ? -10.903 16.795 15.631 1.00 64.50 283 VAL A O 1
ATOM 2296 N N . ALA A 1 284 ? -9.281 15.601 16.611 1.00 71.81 284 ALA A N 1
ATOM 2297 C CA . ALA A 1 284 ? -9.773 15.805 17.979 1.00 71.81 284 ALA A CA 1
ATOM 2298 C C . ALA A 1 284 ? -8.791 15.304 19.052 1.00 71.81 284 ALA A C 1
ATOM 2300 O O . ALA A 1 284 ? -8.103 14.296 18.853 1.00 71.81 284 ALA A O 1
ATOM 2301 N N . GLY A 1 285 ? -8.787 15.984 20.203 1.00 82.38 285 GLY A N 1
ATOM 2302 C CA . GLY A 1 285 ? -8.151 15.535 21.446 1.00 82.38 285 GLY A CA 1
ATOM 2303 C C . GLY A 1 285 ? -8.987 14.476 22.176 1.00 82.38 285 GLY A C 1
ATOM 2304 O O . GLY A 1 285 ? -9.646 13.649 21.544 1.00 82.38 285 GLY A O 1
ATOM 2305 N N . ILE A 1 286 ? -8.955 14.492 23.507 1.00 91.88 286 ILE A N 1
ATOM 2306 C CA . ILE A 1 286 ? -9.762 13.603 24.349 1.00 91.88 286 ILE A CA 1
ATOM 2307 C C . ILE A 1 286 ? -11.257 13.929 24.222 1.00 91.88 286 ILE A C 1
ATOM 2309 O O . ILE A 1 286 ? -11.662 15.082 24.364 1.00 91.88 286 ILE A O 1
ATOM 2313 N N . ILE A 1 287 ? -12.087 12.911 23.975 1.00 92.88 287 ILE A N 1
ATOM 2314 C CA . ILE A 1 287 ? -13.549 13.066 23.945 1.00 92.88 287 ILE A CA 1
ATOM 2315 C C . ILE A 1 287 ? -14.178 12.029 24.885 1.00 92.88 287 ILE A C 1
ATOM 2317 O O . ILE A 1 287 ? -14.206 10.841 24.549 1.00 92.88 287 ILE A O 1
ATOM 2321 N N . PRO A 1 288 ? -14.682 12.442 26.061 1.00 94.38 288 PRO A N 1
ATOM 2322 C CA . PRO A 1 288 ? -15.515 11.585 26.890 1.00 94.38 288 PRO A CA 1
ATOM 2323 C C . PRO A 1 288 ? -16.937 11.510 26.320 1.00 94.38 288 PRO A C 1
ATOM 2325 O O . PRO A 1 288 ? -17.469 12.491 25.802 1.00 94.38 288 PRO A O 1
ATOM 2328 N N . SER A 1 289 ? -17.584 10.356 26.451 1.00 94.12 289 SER A N 1
ATOM 2329 C CA . SER A 1 289 ? -18.972 10.174 26.035 1.00 94.12 289 SER A CA 1
ATOM 2330 C C . SER A 1 289 ? -19.724 9.216 26.951 1.00 94.12 289 SER A C 1
ATOM 2332 O O . SER A 1 289 ? -19.182 8.213 27.420 1.00 94.12 289 SER A O 1
ATOM 2334 N N . ILE A 1 290 ? -21.007 9.508 27.140 1.00 95.88 290 ILE A N 1
ATOM 2335 C CA . ILE A 1 290 ? -21.965 8.699 27.887 1.00 95.88 290 ILE A CA 1
ATOM 2336 C C . ILE A 1 290 ? -23.134 8.355 26.967 1.00 95.88 290 ILE A C 1
ATOM 2338 O O . ILE A 1 290 ? -23.654 9.214 26.260 1.00 95.88 290 ILE A O 1
ATOM 2342 N N . ASN A 1 291 ? -23.541 7.092 26.959 1.00 94.44 291 ASN A N 1
ATOM 2343 C CA . ASN A 1 291 ? -24.685 6.620 26.194 1.00 94.44 291 ASN A CA 1
ATOM 2344 C C . ASN A 1 291 ? -25.547 5.726 27.084 1.00 94.44 291 ASN A C 1
ATOM 2346 O O . ASN A 1 291 ? -25.037 4.836 27.760 1.00 94.44 291 ASN A O 1
ATOM 2350 N N . TYR A 1 292 ? -26.854 5.957 27.076 1.00 94.06 292 TYR A N 1
ATOM 2351 C CA . TYR A 1 292 ? -27.819 5.132 27.782 1.00 94.06 292 TYR A CA 1
ATOM 2352 C C . TYR A 1 292 ? -28.809 4.538 26.785 1.00 94.06 292 TYR A C 1
ATOM 2354 O O . TYR A 1 292 ? -29.544 5.256 26.109 1.00 94.06 292 TYR A O 1
ATOM 2362 N N . LYS A 1 293 ? -28.841 3.206 26.708 1.00 90.69 293 LYS A N 1
ATOM 2363 C CA . LYS A 1 293 ? -29.753 2.457 25.848 1.00 90.69 293 LYS A CA 1
ATOM 2364 C C . LYS A 1 293 ? -30.814 1.756 26.686 1.00 90.69 293 LYS A C 1
ATOM 2366 O O . LYS A 1 293 ? -30.502 0.893 27.510 1.00 90.69 293 LYS A O 1
ATOM 2371 N N . PHE A 1 294 ? -32.067 2.089 26.401 1.00 91.69 294 PHE A N 1
ATOM 2372 C CA . PHE A 1 294 ? -33.257 1.465 26.967 1.00 91.69 294 PHE A CA 1
ATOM 2373 C C . PHE A 1 294 ? -33.999 0.668 25.888 1.00 91.69 294 PHE A C 1
ATOM 2375 O O . PHE A 1 294 ? -34.106 1.105 24.742 1.00 91.69 294 PHE A O 1
ATOM 2382 N N . SER A 1 295 ? -34.479 -0.528 26.217 1.00 87.50 295 SER A N 1
ATOM 2383 C CA . SER A 1 295 ? -35.292 -1.364 25.323 1.00 87.50 295 SER A CA 1
ATOM 2384 C C . SER A 1 295 ? -36.313 -2.167 26.139 1.00 87.50 295 SER A C 1
ATOM 2386 O O . SER A 1 295 ? -36.025 -2.523 27.286 1.00 87.50 295 SER A O 1
ATOM 2388 N N . PHE A 1 296 ? -37.491 -2.410 25.561 1.00 83.62 296 PHE A N 1
ATOM 2389 C CA . PHE A 1 296 ? -38.634 -3.109 26.167 1.00 83.62 296 PHE A CA 1
ATOM 2390 C C . PHE A 1 296 ? -38.809 -4.537 25.638 1.00 83.62 296 PHE A C 1
ATOM 2392 O O . PHE A 1 296 ? -38.138 -4.874 24.635 1.00 83.62 296 PHE A O 1
#

Secondary structure (DSSP, 8-state):
---TTTT-----HHHHHHHHHHHHHHTT--HHHHHHHHHHHHHHHTTT-TTTSGGGIIIIIIHHHHTTSS-SS---EEEEE-SS-EEEE-TT--HHHHHHHHHHHHHHHHTEEEEEEEEEE-SSSEEEEEEEEEEEE-B--TTSGGG--B--TT--SEEEEEEEEEEEETTEEEEEEEEEEPPPEE---SEEEEETTEEEEE--STT-EEPPPEEEEEEEEEEE-SPTT-SSEEEEEEEEESTT----EEEEEEEEEE-TTS-EE-----SS----EEEEEES-S-EEEEEEEEE-

Foldseek 3Di:
DDDPCPPDDDDDLVVQLVVQLVLLVVLPADNVRSNLVSVQQSVCVVVVNPVRHPVCSVPPPSVCSVVVQAPSYWDWDFPDDDLQDTDIDGPRYDPSSNVVVRVVVNVQSVLKDKDKDKDWDDDDQKGWIKIKIAIAHWDFDPPALVRDIDGAQPGKGIWIWIWIWGPPDPFKIKIKIKTKIWFGFAWDFPAWDQDLLDTHGHTNHGSPDGAHIDIWMKMKMKGFPDDVPDPKTKIKMKIKTRPVQDFRFNDKDFQWAQDPVRDTDRDPDRNHNGDTDIDTDGDGGIDIDMDMDMDD

Radius of gyration: 32.42 Å; chains: 1; bounding box: 79×77×79 Å